Protein AF-A0AA36MIU1-F1 (afdb_monomer_lite)

Sequence (272 aa):
MDIGSGEGYPEASLSNFAPHPFEIDGVQCASMEGFLQSLKFKDPEMQRHVCTLVGKTAKFKGKRKKWWQTQTLYWQGVEYKRESEEYQALLDRAFEALSRNSGFARALLATGNATLTHSIGKRKKTETVLTISEFCSRLTAIQNRKKPLYNPRIGHFTLVKIPKTAEPIIGTFVEELTPEGADTRRSISCERYKTRSGVYYIELTETTAHRNTTAQGTQPEYGKPTYEWWQFRLDDVNMPSKADIIAMFTSLAPTLRALPITTTDTKPEKAT

InterPro domains:
  IPR012596 Bacteriophage T4, Y12G [PF08010] (8-143)
  IPR012816 NADAR [cd15457] (5-118)
  IPR037238 YbiA-like superfamily [G3DSA:1.10.357.40] (5-132)
  IPR037238 YbiA-like superfamily [SSF143990] (8-121)

pLDDT: mean 83.19, std 16.14, range [31.19, 98.69]

Structure (mmCIF, N/CA/C/O backbone):
data_AF-A0AA36MIU1-F1
#
_entry.id   AF-A0AA36MIU1-F1
#
loop_
_atom_site.group_PDB
_atom_site.id
_atom_site.type_symbol
_atom_site.label_atom_id
_atom_site.label_alt_id
_atom_site.label_comp_id
_atom_site.label_asym_id
_atom_site.label_entity_id
_atom_site.label_seq_id
_atom_site.pdbx_PDB_ins_code
_atom_site.Cartn_x
_atom_site.Cartn_y
_atom_site.Cartn_z
_atom_site.occupancy
_atom_site.B_iso_or_equiv
_atom_site.auth_seq_id
_atom_site.auth_comp_id
_atom_site.auth_asym_id
_atom_site.auth_atom_id
_atom_site.pdbx_PDB_model_num
ATOM 1 N N . MET A 1 1 ? 5.400 14.306 0.202 1.00 87.69 1 MET A N 1
ATOM 2 C CA . MET A 1 1 ? 4.174 14.341 -0.615 1.00 87.69 1 MET A CA 1
ATOM 3 C C . MET A 1 1 ? 3.002 14.258 0.335 1.00 87.69 1 MET A C 1
ATOM 5 O O . MET A 1 1 ? 2.903 13.269 1.056 1.00 87.69 1 MET A O 1
ATOM 9 N N . ASP A 1 2 ? 2.192 15.313 0.396 1.00 94.31 2 ASP A N 1
ATOM 10 C CA . ASP 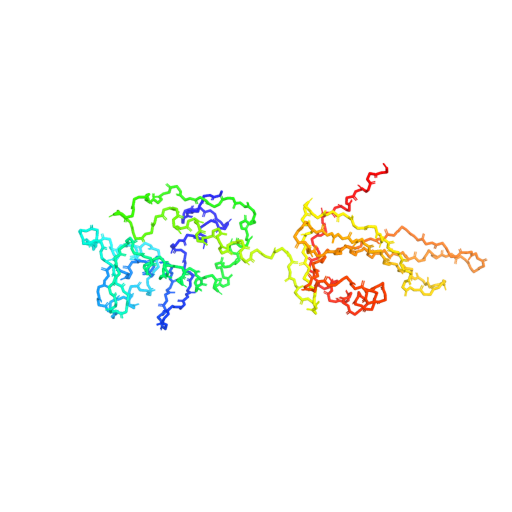A 1 2 ? 1.076 15.400 1.338 1.00 94.31 2 ASP A CA 1
ATOM 11 C C . ASP A 1 2 ? -0.208 14.874 0.701 1.00 94.31 2 ASP A C 1
ATOM 13 O O . ASP A 1 2 ? -0.650 15.367 -0.327 1.00 94.31 2 ASP A O 1
ATOM 17 N N . ILE A 1 3 ? -0.793 13.834 1.287 1.00 94.56 3 ILE A N 1
ATOM 18 C CA . ILE A 1 3 ? -1.966 13.165 0.729 1.00 94.56 3 ILE A CA 1
ATOM 19 C C . ILE A 1 3 ? -3.224 13.924 1.144 1.00 94.56 3 ILE A C 1
ATOM 21 O O . ILE A 1 3 ? -3.526 14.018 2.332 1.00 94.56 3 ILE A O 1
ATOM 25 N N . GLY A 1 4 ? -4.011 14.416 0.189 1.00 90.44 4 GLY A N 1
ATOM 26 C CA . GLY A 1 4 ? -5.222 15.185 0.478 1.00 90.44 4 GLY A CA 1
ATOM 27 C C . GLY A 1 4 ? -6.226 15.136 -0.666 1.00 90.44 4 GLY A C 1
ATOM 28 O O . GLY A 1 4 ? -5.855 15.123 -1.829 1.00 90.44 4 GLY A O 1
ATOM 29 N N . SER A 1 5 ? -7.526 15.123 -0.358 1.00 88.88 5 SER A N 1
ATOM 30 C CA . SER A 1 5 ? -8.581 15.032 -1.384 1.00 88.88 5 SER A CA 1
ATOM 31 C C . SER A 1 5 ? -8.727 16.286 -2.259 1.00 88.88 5 SER A C 1
ATOM 33 O O . SER A 1 5 ? -9.520 16.266 -3.191 1.00 88.88 5 SER A O 1
ATOM 35 N N . GLY A 1 6 ? -8.071 17.392 -1.895 1.00 87.38 6 GLY A N 1
ATOM 36 C CA . GLY A 1 6 ? -8.051 18.637 -2.671 1.00 87.38 6 GLY A CA 1
ATOM 37 C C . GLY A 1 6 ? -6.806 18.797 -3.544 1.00 87.38 6 GLY A C 1
ATOM 38 O O . GLY A 1 6 ? -6.693 19.806 -4.227 1.00 87.38 6 GLY A O 1
ATOM 39 N N . GLU A 1 7 ? -5.894 17.827 -3.503 1.00 89.19 7 GLU A N 1
ATOM 40 C CA . GLU A 1 7 ? -4.618 17.868 -4.214 1.00 89.19 7 GLU A CA 1
ATOM 41 C C . GLU A 1 7 ? -4.731 17.297 -5.640 1.00 89.19 7 GLU A C 1
ATOM 43 O O . GLU A 1 7 ? -5.783 16.809 -6.064 1.00 89.19 7 GLU A O 1
ATOM 48 N N . GLY A 1 8 ? -3.628 17.348 -6.390 1.00 89.75 8 GLY A N 1
ATOM 49 C CA . GLY A 1 8 ? -3.505 16.727 -7.708 1.00 89.75 8 GLY A CA 1
ATOM 50 C C . GLY A 1 8 ? -3.400 15.197 -7.671 1.00 89.75 8 GLY A C 1
ATOM 51 O O . GLY A 1 8 ? -3.514 14.547 -6.631 1.00 89.75 8 GLY A O 1
ATOM 52 N N . TYR A 1 9 ? -3.204 14.601 -8.848 1.00 88.62 9 TYR A N 1
ATOM 53 C CA . TYR A 1 9 ? -2.769 13.209 -8.948 1.00 88.62 9 TYR A CA 1
ATOM 54 C C . TYR A 1 9 ? -1.254 13.129 -8.679 1.00 88.62 9 TYR A C 1
ATOM 56 O O . TYR A 1 9 ? -0.523 13.914 -9.285 1.00 88.62 9 TYR A O 1
ATOM 64 N N . PRO A 1 10 ? -0.765 12.143 -7.897 1.00 91.62 10 PRO A N 1
ATOM 65 C CA . PRO A 1 10 ? -1.495 10.996 -7.335 1.00 91.62 10 PRO A CA 1
ATOM 66 C C . PRO A 1 10 ? -2.147 11.206 -5.954 1.00 91.62 10 PRO A C 1
ATOM 68 O O . PRO A 1 10 ? -2.887 10.327 -5.500 1.00 91.62 10 PRO A 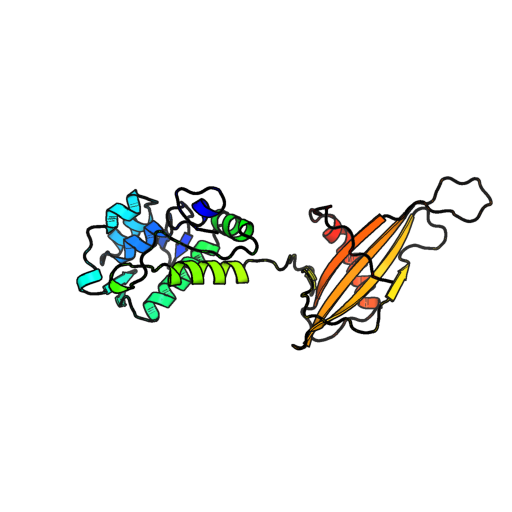O 1
ATOM 71 N N . GLU A 1 11 ? -1.912 12.332 -5.283 1.00 94.31 11 GLU A N 1
ATOM 72 C CA . GLU A 1 11 ? -2.268 12.595 -3.884 1.00 94.31 11 GLU A CA 1
ATOM 73 C C . GLU A 1 11 ? -3.766 12.449 -3.593 1.00 94.31 11 GLU A C 1
ATOM 75 O O . GLU A 1 11 ? -4.158 11.704 -2.689 1.00 94.31 11 GLU A O 1
ATOM 80 N N . ALA A 1 12 ? -4.628 13.095 -4.382 1.00 92.31 12 ALA A N 1
ATOM 81 C CA . ALA A 1 12 ? -6.076 13.004 -4.196 1.00 92.31 12 ALA A CA 1
ATOM 82 C C . ALA A 1 12 ? -6.617 11.591 -4.419 1.00 92.31 12 ALA A C 1
ATOM 84 O O . ALA A 1 12 ? -7.595 11.202 -3.779 1.00 92.31 12 ALA A O 1
ATOM 85 N N . SER A 1 13 ? -5.952 10.796 -5.260 1.00 92.81 13 SER A N 1
ATOM 86 C CA . SER A 1 13 ? -6.328 9.404 -5.511 1.00 92.81 13 SER A CA 1
ATOM 87 C C . SER A 1 13 ? -5.930 8.467 -4.363 1.00 92.81 13 SER A C 1
ATOM 89 O O . SER A 1 13 ? -6.513 7.397 -4.226 1.00 92.81 13 SER A O 1
ATOM 91 N N . LEU A 1 14 ? -4.988 8.866 -3.502 1.00 95.69 14 LEU A N 1
ATOM 92 C CA . LEU A 1 14 ? -4.607 8.120 -2.295 1.00 95.69 14 LEU A CA 1
ATOM 93 C C . LEU A 1 14 ? -5.380 8.539 -1.042 1.00 95.69 14 LEU A C 1
ATOM 95 O O . LEU A 1 14 ? -5.259 7.903 0.005 1.00 95.69 14 LEU A O 1
ATOM 99 N N . SER A 1 15 ? -6.184 9.598 -1.128 1.00 95.44 15 SER A N 1
ATOM 100 C CA . SER A 1 15 ? -7.078 9.996 -0.046 1.00 95.44 15 SER A CA 1
ATOM 101 C C . SER A 1 15 ? -8.102 8.899 0.258 1.00 95.44 15 SER A C 1
ATOM 103 O O . SER A 1 15 ? -8.665 8.298 -0.654 1.00 95.44 15 SER A O 1
ATOM 105 N N . ASN A 1 16 ? -8.473 8.729 1.533 1.00 96.50 16 ASN A N 1
ATOM 106 C CA . ASN A 1 16 ? -9.583 7.843 1.918 1.00 96.50 16 ASN A CA 1
ATOM 107 C C . ASN A 1 16 ? -10.914 8.212 1.232 1.00 96.50 16 ASN A C 1
ATOM 109 O O . ASN A 1 16 ? -11.826 7.388 1.149 1.00 96.50 16 ASN A O 1
ATOM 113 N N . PHE A 1 17 ? -11.038 9.452 0.746 1.00 95.94 17 PHE A N 1
ATOM 114 C CA . PHE A 1 17 ? -12.231 9.942 0.058 1.00 95.94 17 PHE A CA 1
ATOM 115 C C . PHE A 1 17 ? -12.334 9.466 -1.393 1.00 95.94 17 PHE A C 1
ATOM 117 O O . PHE A 1 17 ? -13.433 9.534 -1.945 1.00 95.94 17 PHE A O 1
ATOM 124 N N . ALA A 1 18 ? -11.232 9.018 -2.000 1.00 95.56 18 ALA A N 1
ATOM 125 C CA . ALA A 1 18 ? -11.213 8.571 -3.383 1.00 95.56 18 ALA A CA 1
ATOM 126 C C . ALA A 1 18 ? -12.108 7.327 -3.568 1.00 95.56 18 ALA A C 1
ATOM 128 O O . ALA A 1 18 ? -12.085 6.431 -2.717 1.00 95.56 18 ALA A O 1
ATOM 129 N N . PRO A 1 19 ? -12.898 7.249 -4.654 1.00 96.50 19 PRO A N 1
ATOM 130 C CA . PRO A 1 19 ? -13.837 6.156 -4.900 1.00 96.50 19 PRO A CA 1
ATOM 131 C C . PRO A 1 19 ? -13.115 4.920 -5.456 1.00 96.50 19 PRO A C 1
ATOM 133 O O . PRO A 1 19 ? -13.284 4.550 -6.615 1.00 96.50 19 PRO A O 1
ATOM 136 N N . HIS A 1 20 ? -12.270 4.304 -4.631 1.00 97.38 20 HIS A N 1
ATOM 137 C CA . HIS A 1 20 ? -11.601 3.043 -4.943 1.00 97.38 20 HIS A CA 1
ATOM 138 C C . HIS A 1 20 ? -12.364 1.889 -4.296 1.00 97.38 20 HIS A C 1
ATOM 140 O O . HIS A 1 20 ? -12.184 1.661 -3.096 1.00 97.38 20 HIS A O 1
ATOM 146 N N . PRO A 1 21 ? -13.214 1.169 -5.050 1.00 97.25 21 PRO A N 1
ATOM 147 C CA . PRO A 1 21 ? -13.970 0.065 -4.493 1.00 97.25 21 PRO A CA 1
ATOM 148 C C . PRO A 1 21 ? -13.063 -1.114 -4.130 1.00 97.25 21 PRO A C 1
ATOM 150 O O . PRO A 1 21 ? -12.095 -1.409 -4.840 1.00 97.25 21 PRO A O 1
ATOM 153 N N . PHE A 1 22 ? -13.391 -1.791 -3.035 1.00 98.25 22 PHE A N 1
ATOM 154 C CA . PHE A 1 22 ? -12.720 -3.000 -2.565 1.00 98.25 22 PHE A CA 1
ATOM 155 C C . PHE A 1 22 ? -13.668 -3.844 -1.711 1.00 98.25 22 PHE A C 1
ATOM 157 O O . PHE A 1 22 ? -14.675 -3.350 -1.208 1.00 98.25 22 PHE A O 1
ATOM 164 N N . GLU A 1 23 ? -13.315 -5.108 -1.509 1.00 98.38 23 GLU A N 1
ATOM 165 C CA . GLU A 1 23 ? -14.079 -6.038 -0.682 1.00 98.38 23 GLU A CA 1
ATOM 166 C C . GLU A 1 23 ? -13.266 -6.454 0.545 1.00 98.38 23 GLU A C 1
ATOM 168 O O . GLU A 1 23 ? -12.083 -6.783 0.433 1.00 98.38 23 GLU A O 1
ATOM 173 N N . ILE A 1 24 ? -13.900 -6.459 1.716 1.00 98.12 24 ILE A N 1
ATOM 174 C CA . ILE A 1 24 ? -13.331 -6.989 2.957 1.00 98.12 24 ILE A CA 1
ATOM 175 C C . ILE A 1 24 ? -14.393 -7.817 3.678 1.00 98.12 24 ILE A C 1
ATOM 177 O O . ILE A 1 24 ? -15.513 -7.354 3.878 1.00 98.12 24 ILE A O 1
ATOM 181 N N . ASP A 1 25 ? -14.034 -9.040 4.079 1.00 96.62 25 ASP A N 1
ATOM 182 C CA . ASP A 1 25 ? -14.922 -9.960 4.802 1.00 96.62 25 ASP A CA 1
ATOM 183 C C . ASP A 1 25 ? -16.274 -10.175 4.088 1.00 96.62 25 ASP A C 1
ATOM 185 O O . ASP A 1 25 ? -17.325 -10.211 4.725 1.00 96.62 25 ASP A O 1
ATOM 189 N N . GLY A 1 26 ? -16.266 -10.238 2.750 1.00 97.25 26 GLY A N 1
ATOM 190 C CA . GLY A 1 26 ? -17.475 -10.387 1.931 1.00 97.25 26 GLY A CA 1
ATOM 191 C C . GLY A 1 26 ? -18.333 -9.123 1.784 1.00 97.25 26 GLY A C 1
ATOM 192 O O . GLY A 1 26 ? -19.402 -9.179 1.179 1.00 97.25 26 GLY A O 1
ATOM 193 N N . VAL A 1 27 ? -17.908 -7.974 2.326 1.00 98.00 27 VAL A N 1
ATOM 194 C CA . VAL A 1 27 ? -18.633 -6.698 2.227 1.00 98.00 27 VAL A CA 1
ATOM 195 C C . VAL A 1 27 ? -17.959 -5.777 1.215 1.00 98.00 27 VAL A C 1
ATOM 197 O O . VAL A 1 27 ? -16.774 -5.461 1.328 1.00 98.00 27 VAL A O 1
ATOM 200 N N . GLN A 1 28 ? -18.749 -5.305 0.249 1.00 98.19 28 GLN A N 1
ATOM 201 C CA . GLN A 1 28 ? -18.319 -4.323 -0.744 1.00 98.19 28 GLN A CA 1
ATOM 202 C C . GLN A 1 28 ? -18.255 -2.921 -0.133 1.00 98.19 28 GLN A C 1
ATOM 204 O O . GLN A 1 28 ? -19.245 -2.411 0.395 1.00 98.19 28 GLN A O 1
ATOM 209 N N . CYS A 1 29 ? -17.101 -2.277 -0.262 1.00 98.50 29 CYS A N 1
ATOM 210 C CA . CYS A 1 29 ? -16.849 -0.904 0.152 1.00 98.50 29 CYS A CA 1
ATOM 211 C C . CYS A 1 29 ? -16.550 -0.052 -1.082 1.00 98.50 29 CYS A C 1
ATOM 213 O O . CYS A 1 29 ? -15.636 -0.364 -1.835 1.00 98.50 29 CYS A O 1
ATOM 215 N N . ALA A 1 30 ? -17.275 1.049 -1.278 1.00 98.12 30 ALA A N 1
ATOM 216 C CA . ALA A 1 30 ? -17.067 1.979 -2.388 1.00 98.12 30 ALA A CA 1
ATOM 217 C C . ALA A 1 30 ? -15.827 2.875 -2.194 1.00 98.12 30 ALA A C 1
ATOM 219 O O . ALA A 1 30 ? -15.255 3.368 -3.167 1.00 98.12 30 ALA A O 1
ATOM 220 N N . SER A 1 31 ? -15.412 3.098 -0.942 1.00 98.06 31 SER A N 1
ATOM 221 C CA . SER A 1 31 ? -14.143 3.742 -0.590 1.00 98.06 31 SER A CA 1
ATOM 222 C C . SER A 1 31 ? -13.692 3.396 0.831 1.00 98.06 31 SER A C 1
ATOM 224 O O . SER A 1 31 ? -14.466 2.890 1.650 1.00 98.06 31 SER A O 1
ATOM 226 N N . MET A 1 32 ? -12.438 3.730 1.156 1.00 98.44 32 MET A N 1
ATOM 227 C CA . MET A 1 32 ? -11.901 3.584 2.514 1.00 98.44 32 MET A CA 1
ATOM 228 C C . MET A 1 32 ? -12.636 4.476 3.523 1.00 98.44 32 MET A C 1
ATOM 230 O O . MET A 1 32 ? -12.873 4.063 4.652 1.00 98.44 32 MET A O 1
ATOM 234 N N . GLU A 1 33 ? -13.061 5.682 3.132 1.00 98.19 33 GLU A N 1
ATOM 235 C CA . GLU A 1 33 ? -13.896 6.529 3.993 1.00 98.19 33 GLU A CA 1
ATOM 236 C C . GLU A 1 33 ? -15.247 5.867 4.303 1.00 98.19 33 GLU A C 1
ATOM 238 O O . GLU A 1 33 ? -15.686 5.912 5.451 1.00 98.19 33 GLU A O 1
ATOM 243 N N . GLY A 1 34 ? -15.887 5.218 3.321 1.00 98.19 34 GLY A N 1
ATOM 244 C CA . GLY A 1 34 ? -17.111 4.437 3.538 1.00 98.19 34 GLY A CA 1
ATOM 245 C C . GLY A 1 34 ? -16.907 3.359 4.603 1.00 98.19 34 GLY A C 1
ATOM 246 O O . GLY A 1 34 ? -17.626 3.327 5.605 1.00 98.19 34 GLY A O 1
ATOM 247 N N . PHE A 1 35 ? -15.848 2.559 4.451 1.00 98.69 35 PHE A N 1
ATOM 248 C CA . PHE A 1 35 ? -15.450 1.559 5.442 1.00 98.69 35 PHE A CA 1
ATOM 249 C C . PHE A 1 35 ? -15.216 2.178 6.830 1.00 98.69 35 PHE A C 1
ATOM 251 O O . PHE A 1 35 ? -15.896 1.812 7.784 1.00 98.69 35 PHE A O 1
ATOM 258 N N . LEU A 1 36 ? -14.338 3.177 6.964 1.00 98.38 36 LEU A N 1
ATOM 259 C CA . LEU A 1 36 ? -13.992 3.785 8.259 1.00 98.38 36 LEU A CA 1
ATOM 260 C C . LEU A 1 36 ? -15.196 4.401 8.988 1.00 98.38 36 LEU A C 1
ATOM 262 O O . LEU A 1 36 ? -15.251 4.417 10.221 1.00 98.38 36 LEU A O 1
ATOM 266 N N . GLN A 1 37 ? -16.160 4.945 8.245 1.00 98.44 37 GLN A N 1
ATOM 267 C CA . GLN A 1 37 ? -17.367 5.531 8.828 1.00 98.44 37 GLN A CA 1
ATOM 268 C C . GLN A 1 37 ? -18.380 4.462 9.237 1.00 98.44 37 GLN A C 1
ATOM 270 O O . GLN A 1 37 ? -19.081 4.666 10.233 1.00 98.44 37 GLN A O 1
ATOM 275 N N . SER A 1 38 ? -18.423 3.327 8.533 1.00 98.31 38 SER A N 1
ATOM 276 C CA . SER A 1 38 ? -19.264 2.180 8.896 1.00 98.31 38 SER A CA 1
ATOM 277 C C . SER A 1 38 ? -18.907 1.633 10.285 1.00 98.31 38 SER A C 1
ATOM 279 O O . SER A 1 38 ? -19.806 1.328 11.065 1.00 98.31 38 SER A O 1
ATOM 281 N N . LEU A 1 39 ? -17.621 1.673 10.669 1.00 98.50 39 LEU A N 1
ATOM 282 C CA . LEU A 1 39 ? -17.117 1.153 11.950 1.00 98.50 39 LEU A CA 1
ATOM 283 C C . LEU A 1 39 ? -17.745 1.813 13.189 1.00 98.50 39 LEU A C 1
ATOM 285 O O . LEU A 1 39 ? -17.630 1.324 14.310 1.00 98.50 39 LEU A O 1
ATOM 289 N N . LYS A 1 40 ? -18.418 2.952 13.007 1.00 98.06 40 LYS A N 1
ATOM 290 C CA . LYS A 1 40 ? -19.100 3.702 14.070 1.00 98.06 40 LYS A CA 1
ATOM 291 C C . LYS A 1 40 ? -20.530 3.220 14.334 1.00 98.06 40 LYS A C 1
ATOM 293 O O . LYS A 1 40 ? -21.218 3.798 15.180 1.00 98.06 40 LYS A O 1
ATOM 298 N N . PHE A 1 41 ? -21.007 2.232 13.583 1.00 97.81 41 PHE A N 1
ATOM 299 C CA . PHE A 1 41 ? -22.362 1.696 13.655 1.00 97.81 41 PHE A CA 1
ATOM 300 C C . PHE A 1 41 ? -22.310 0.246 14.115 1.00 97.81 41 PHE A C 1
ATOM 302 O O . PHE A 1 41 ? -21.574 -0.539 13.540 1.00 97.81 41 PHE A O 1
ATOM 309 N N . LYS A 1 42 ? -23.098 -0.110 15.132 1.00 97.31 42 LYS A N 1
ATOM 310 C CA . LYS A 1 42 ? -23.160 -1.482 15.659 1.00 97.31 42 LYS A CA 1
ATOM 311 C C . LYS A 1 42 ? -23.906 -2.447 14.731 1.00 97.31 42 LYS A C 1
ATOM 313 O O . LYS A 1 42 ? -23.524 -3.603 14.634 1.00 97.31 42 LYS A O 1
ATOM 318 N N . ASP A 1 43 ? -24.952 -1.962 14.069 1.00 97.69 43 ASP A N 1
ATOM 319 C CA . ASP A 1 43 ? -25.791 -2.752 13.166 1.00 97.69 43 ASP A CA 1
ATOM 320 C C . ASP A 1 43 ? -25.065 -3.079 11.841 1.00 97.69 43 ASP A C 1
ATOM 322 O O . ASP A 1 43 ? -24.716 -2.140 11.114 1.00 97.69 43 ASP A O 1
ATOM 326 N N . PRO A 1 44 ? -24.850 -4.367 11.502 1.00 97.69 44 PRO A N 1
ATOM 327 C CA . PRO A 1 44 ? -24.179 -4.771 10.267 1.00 97.69 44 PRO A CA 1
ATOM 328 C C . PRO A 1 44 ? -24.890 -4.330 8.983 1.00 97.69 44 PRO A C 1
ATOM 330 O O . PRO A 1 44 ? -24.216 -3.983 8.014 1.00 97.69 44 PRO A O 1
ATOM 333 N N . GLU A 1 45 ? -26.225 -4.277 8.950 1.00 97.38 45 GLU A N 1
ATOM 334 C CA . GLU A 1 45 ? -26.944 -3.817 7.749 1.00 97.38 45 GLU A CA 1
ATOM 335 C C . GLU A 1 45 ? -26.665 -2.336 7.479 1.00 97.38 45 GLU A C 1
ATOM 337 O O . GLU A 1 45 ? -26.315 -1.934 6.363 1.00 97.38 45 GLU A O 1
ATOM 342 N N . MET A 1 46 ? -26.715 -1.513 8.531 1.00 97.44 46 MET A N 1
ATOM 343 C CA . MET A 1 46 ? -26.299 -0.119 8.445 1.00 97.44 46 MET A CA 1
ATOM 344 C C . MET A 1 46 ? -24.827 0.021 8.044 1.00 97.44 46 MET A C 1
ATOM 346 O O . MET A 1 46 ? -24.508 0.926 7.275 1.00 97.44 46 MET A O 1
ATOM 350 N N . GLN A 1 47 ? -23.930 -0.851 8.522 1.00 98.25 47 GLN A N 1
ATOM 351 C CA . GLN A 1 47 ? -22.529 -0.846 8.083 1.00 98.25 47 GLN A CA 1
ATOM 352 C C . GLN A 1 47 ? -22.428 -1.047 6.569 1.00 98.25 47 GLN A C 1
ATOM 354 O O . GLN A 1 47 ? -21.804 -0.219 5.906 1.00 98.25 47 GLN A O 1
ATOM 359 N N . ARG A 1 48 ? -23.105 -2.065 6.014 1.00 97.88 48 ARG A N 1
ATOM 360 C CA . ARG A 1 48 ? -23.119 -2.326 4.563 1.00 97.88 48 ARG A CA 1
ATOM 361 C C . ARG A 1 48 ? -23.638 -1.128 3.776 1.00 97.88 48 ARG A C 1
ATOM 363 O O . ARG A 1 48 ? -23.014 -0.735 2.796 1.00 97.88 48 ARG A O 1
ATOM 370 N N . HIS A 1 49 ? -24.712 -0.485 4.236 1.00 97.62 49 HIS A N 1
ATOM 371 C CA . HIS A 1 49 ? -25.211 0.742 3.610 1.00 97.62 49 HIS A CA 1
ATOM 372 C C . HIS A 1 49 ? -24.189 1.892 3.660 1.00 97.62 49 HIS A C 1
ATOM 374 O O . HIS A 1 49 ? -24.032 2.628 2.692 1.00 97.62 49 HIS A O 1
ATOM 380 N N . VAL A 1 50 ? -23.478 2.077 4.776 1.00 97.81 50 VAL A N 1
ATOM 381 C CA . VAL A 1 50 ? -22.448 3.128 4.880 1.00 97.81 50 VAL A CA 1
ATOM 382 C C . VAL A 1 50 ? -21.252 2.815 3.974 1.00 97.81 50 VAL A C 1
ATOM 384 O O . VAL A 1 50 ? -20.694 3.735 3.374 1.00 97.81 50 VAL A O 1
ATOM 387 N N . CYS A 1 51 ? -20.898 1.537 3.819 1.00 98.19 51 CYS A N 1
ATOM 388 C CA . CYS A 1 51 ? -19.842 1.075 2.923 1.00 98.19 51 CYS A CA 1
ATOM 389 C C . CYS A 1 51 ? -20.102 1.423 1.450 1.00 98.19 51 CYS A C 1
ATOM 391 O O . CYS A 1 51 ? -19.137 1.592 0.711 1.00 98.19 51 CYS A O 1
ATOM 393 N N . THR A 1 52 ? -21.353 1.625 1.015 1.00 97.62 52 THR A N 1
ATOM 394 C CA . THR A 1 52 ? -21.652 2.058 -0.365 1.00 97.62 52 THR A CA 1
ATOM 395 C C . THR A 1 52 ? -21.424 3.556 -0.609 1.00 97.62 52 THR A C 1
ATOM 397 O O . THR A 1 52 ? -21.582 4.026 -1.734 1.00 97.62 52 THR A O 1
ATOM 400 N N . LEU A 1 53 ? -21.104 4.339 0.426 1.00 97.25 53 LEU A N 1
ATOM 401 C CA . LEU A 1 53 ? -20.918 5.788 0.330 1.00 97.25 53 LEU A CA 1
ATOM 402 C C . LEU A 1 53 ? -19.447 6.152 0.096 1.00 97.25 53 LEU A C 1
ATOM 404 O O . LEU A 1 53 ? -18.539 5.453 0.535 1.00 97.25 53 LEU A O 1
ATOM 408 N N . VAL A 1 54 ? -19.213 7.315 -0.519 1.00 95.25 54 VAL A N 1
ATOM 409 C CA . VAL A 1 54 ? -17.868 7.849 -0.790 1.00 95.25 54 VAL A CA 1
ATOM 410 C C . VAL A 1 54 ? -17.711 9.292 -0.303 1.00 95.25 54 VAL A C 1
ATOM 412 O O . VAL A 1 54 ? -18.693 10.010 -0.078 1.00 95.25 54 VAL A O 1
ATOM 415 N N . GLY A 1 55 ? -16.460 9.724 -0.127 1.00 93.81 55 GLY A N 1
ATOM 416 C CA . GLY A 1 55 ? -16.083 11.108 0.166 1.00 93.81 55 GLY A CA 1
ATOM 417 C C . GLY A 1 55 ? -16.867 11.778 1.303 1.00 93.81 55 GLY A C 1
ATOM 418 O O . GLY A 1 55 ? -17.019 11.244 2.405 1.00 93.81 55 GLY A O 1
ATOM 419 N N . LYS A 1 56 ? -17.372 12.991 1.039 1.00 93.56 56 LYS A N 1
ATOM 420 C CA . LYS A 1 56 ? -18.098 13.796 2.038 1.00 93.56 56 LYS A CA 1
ATOM 421 C C . LYS A 1 56 ? -19.382 13.115 2.520 1.00 93.56 56 LYS A C 1
ATOM 423 O O . LYS A 1 56 ? -19.698 13.221 3.704 1.00 93.56 56 LYS A O 1
ATOM 428 N N . THR A 1 57 ? -20.092 12.402 1.646 1.00 94.00 57 THR A N 1
ATOM 429 C CA . THR A 1 57 ? -21.344 11.710 1.990 1.00 94.00 57 THR A CA 1
ATOM 430 C C . THR A 1 57 ? -21.101 10.639 3.051 1.00 94.00 57 THR A C 1
ATOM 432 O O . THR A 1 57 ? -21.783 10.628 4.079 1.00 94.00 57 THR A O 1
ATOM 435 N N . ALA A 1 58 ? -20.062 9.815 2.870 1.00 94.25 58 ALA A N 1
ATOM 436 C CA . ALA A 1 58 ? -19.626 8.843 3.874 1.00 94.25 58 ALA A CA 1
ATOM 437 C C . ALA A 1 58 ? -19.223 9.531 5.188 1.00 94.25 58 ALA A C 1
ATOM 439 O O . ALA A 1 58 ? -19.749 9.210 6.259 1.00 94.25 58 ALA A O 1
ATOM 440 N N . LYS A 1 59 ? -18.351 10.549 5.110 1.00 93.12 59 LYS A N 1
ATOM 441 C CA . LYS A 1 59 ? -17.872 11.295 6.285 1.00 93.12 59 LYS A CA 1
ATOM 442 C C . LYS A 1 59 ? -19.009 11.870 7.126 1.00 93.12 59 LYS A C 1
ATOM 444 O O . LYS A 1 59 ? -18.965 11.809 8.358 1.00 93.12 59 LYS A O 1
ATOM 449 N N . PHE A 1 60 ? -20.023 12.452 6.485 1.00 94.50 60 PHE A N 1
ATOM 450 C CA . PHE A 1 60 ? -21.150 13.054 7.193 1.00 94.50 60 PHE A CA 1
ATOM 451 C C . PHE A 1 60 ? -22.077 12.018 7.822 1.00 94.50 60 PHE A C 1
ATOM 453 O O . PHE A 1 60 ? -22.568 12.264 8.927 1.00 94.50 60 PHE A O 1
ATOM 460 N N . LYS A 1 61 ? -22.242 10.844 7.200 1.00 94.62 61 LYS A N 1
ATOM 461 C CA . LYS A 1 61 ? -23.061 9.753 7.743 1.00 94.62 61 LYS A CA 1
ATOM 462 C C . LYS A 1 61 ? -22.584 9.323 9.136 1.00 94.62 61 LYS A C 1
ATOM 464 O O . LYS A 1 61 ? -23.400 9.200 10.048 1.00 94.62 61 LYS A O 1
ATOM 469 N N . GLY A 1 62 ? -21.272 9.185 9.346 1.00 88.56 62 GLY A N 1
ATOM 470 C CA . GLY A 1 62 ? -20.697 8.810 10.646 1.00 88.56 62 GLY A CA 1
ATOM 471 C C . GLY A 1 62 ? -20.335 9.978 11.580 1.00 88.56 62 GLY A C 1
ATOM 472 O O . GLY A 1 62 ? -19.927 9.743 12.721 1.00 88.56 62 GLY A O 1
ATOM 473 N N . LYS A 1 63 ? -20.483 11.245 11.158 1.00 90.50 63 LYS A N 1
ATOM 474 C CA . LYS A 1 63 ? -20.020 12.432 11.915 1.00 90.50 63 LYS A CA 1
ATOM 475 C C . LYS A 1 63 ? -20.650 12.564 13.307 1.00 90.50 63 LYS A C 1
ATOM 477 O O . LYS A 1 63 ? -19.979 13.001 14.237 1.00 90.50 63 LYS A O 1
ATOM 482 N N . ARG A 1 64 ? -21.931 12.207 13.458 1.00 90.75 64 ARG A N 1
ATOM 483 C CA . ARG A 1 64 ? -22.692 12.392 14.714 1.00 90.75 64 ARG A CA 1
ATOM 484 C C . ARG A 1 64 ? -22.564 11.222 15.698 1.00 90.75 64 ARG A C 1
ATOM 486 O O . ARG A 1 64 ? -23.116 11.297 16.793 1.00 90.75 64 ARG A O 1
ATOM 493 N N . LYS A 1 65 ? -21.861 10.143 15.336 1.00 92.94 65 LYS A N 1
ATOM 494 C CA . LYS A 1 65 ? -21.695 8.965 16.198 1.00 92.94 65 LYS A CA 1
ATOM 495 C C . LYS A 1 65 ? -20.612 9.210 17.243 1.00 92.94 65 LYS A C 1
ATOM 497 O O . LYS A 1 65 ? -19.445 9.345 16.891 1.00 92.94 65 LYS A O 1
ATOM 502 N N . LYS A 1 66 ? -20.999 9.217 18.521 1.00 93.31 66 LYS A N 1
ATOM 503 C CA . LYS A 1 66 ? -20.129 9.510 19.673 1.00 93.31 66 LYS A CA 1
ATOM 504 C C . LYS A 1 66 ? -19.283 8.312 20.133 1.00 93.31 66 LYS A C 1
ATOM 506 O O . LYS A 1 66 ? -19.112 8.097 21.327 1.00 93.31 66 LYS A O 1
ATOM 511 N N . TRP A 1 67 ? -18.736 7.536 19.195 1.00 94.56 67 TRP A N 1
ATOM 512 C CA . TRP A 1 67 ? -17.916 6.350 19.495 1.00 94.56 67 TRP A CA 1
ATOM 513 C C . TRP A 1 67 ? -16.723 6.676 20.416 1.00 94.56 67 TRP A C 1
ATOM 515 O O . TRP A 1 67 ? -16.318 5.834 21.213 1.00 94.56 67 TRP A O 1
ATOM 525 N N . TRP A 1 68 ? -16.216 7.917 20.364 1.00 92.19 68 TRP A N 1
ATOM 526 C CA . TRP A 1 68 ? -15.114 8.418 21.192 1.00 92.19 68 TRP A CA 1
ATOM 527 C C . TRP A 1 68 ? -15.415 8.446 22.699 1.00 92.19 68 TRP A C 1
ATOM 529 O O . TRP A 1 68 ? -14.487 8.488 23.498 1.00 92.19 68 TRP A O 1
ATOM 539 N N . GLN A 1 69 ? -16.683 8.421 23.116 1.00 93.88 69 GLN A N 1
ATOM 540 C CA . GLN A 1 69 ? -17.022 8.324 24.542 1.00 93.88 69 GLN A CA 1
ATOM 541 C C . GLN A 1 69 ? -16.706 6.927 25.085 1.00 93.88 69 GLN A C 1
ATOM 543 O O . GLN A 1 69 ? -16.184 6.781 26.181 1.00 93.88 69 GLN A O 1
ATOM 548 N N . THR A 1 70 ? -16.989 5.904 24.282 1.00 95.56 70 THR A N 1
ATOM 549 C CA . THR A 1 70 ? -16.820 4.489 24.642 1.00 95.56 70 THR A CA 1
ATOM 550 C C . THR A 1 70 ? -15.528 3.871 24.107 1.00 95.56 70 THR A C 1
ATOM 552 O O . THR A 1 70 ? -15.233 2.717 24.414 1.00 95.56 70 THR A O 1
ATOM 555 N N . GLN A 1 71 ? -14.813 4.585 23.227 1.00 97.56 71 GLN A N 1
ATOM 556 C CA . GLN A 1 71 ? -13.662 4.092 22.455 1.00 97.56 71 GLN A CA 1
ATOM 557 C C . GLN A 1 71 ? -13.916 2.715 21.811 1.00 97.56 71 GLN A C 1
ATOM 559 O O . GLN A 1 71 ? -13.023 1.874 21.731 1.00 97.56 71 GLN A O 1
ATOM 564 N N . THR A 1 72 ? -15.158 2.477 21.380 1.00 97.75 72 THR A N 1
ATOM 565 C CA . THR A 1 72 ? -15.631 1.187 20.862 1.00 97.75 72 THR A CA 1
ATOM 566 C C . THR A 1 72 ? -16.147 1.379 19.441 1.00 97.75 72 THR A C 1
ATOM 568 O O . THR A 1 72 ? -16.924 2.299 19.169 1.00 97.75 72 THR A O 1
ATOM 571 N N . LEU A 1 73 ? -15.665 0.529 18.544 1.00 98.38 73 LEU A N 1
ATOM 572 C CA . LEU A 1 73 ? -16.007 0.455 17.130 1.00 98.38 73 LEU A CA 1
ATOM 573 C C . LEU A 1 73 ? -16.520 -0.951 16.822 1.00 98.38 73 LEU A C 1
ATOM 575 O O . LEU A 1 73 ? -16.421 -1.846 17.657 1.00 98.38 73 LEU A O 1
ATOM 579 N N . TYR A 1 74 ? -17.097 -1.137 15.643 1.00 98.50 74 TYR A N 1
ATOM 580 C CA . TYR A 1 74 ? -17.820 -2.354 15.302 1.00 98.50 74 TYR A CA 1
ATOM 581 C C . TYR A 1 74 ? -17.512 -2.784 13.880 1.00 98.50 74 TYR A C 1
ATOM 583 O O . TYR A 1 74 ? -17.380 -1.940 12.998 1.00 98.50 74 TYR A O 1
ATOM 591 N N . TRP A 1 75 ? -17.480 -4.087 13.636 1.00 98.62 75 TRP A N 1
ATOM 592 C CA . TRP A 1 75 ? -17.428 -4.631 12.285 1.00 98.62 75 TRP A CA 1
ATOM 593 C C . TRP A 1 75 ? -18.103 -5.998 12.254 1.00 98.62 75 TRP A C 1
ATOM 595 O O . TRP A 1 75 ? -17.731 -6.882 13.017 1.00 98.62 75 TRP A O 1
ATOM 605 N N . GLN A 1 76 ? -19.141 -6.139 11.428 1.00 96.69 76 GLN A N 1
ATOM 606 C CA . GLN A 1 76 ? -19.915 -7.374 11.244 1.00 96.69 76 GLN A CA 1
ATOM 607 C C . GLN A 1 76 ? -20.336 -8.068 12.553 1.00 96.69 76 GLN A C 1
ATOM 609 O O . GLN A 1 76 ? -20.200 -9.274 12.717 1.00 96.69 76 GLN A O 1
ATOM 614 N N . GLY A 1 77 ? -20.846 -7.287 13.509 1.00 96.31 77 GLY A N 1
ATOM 615 C CA . GLY A 1 77 ? -21.314 -7.796 14.803 1.00 96.31 77 GLY A CA 1
ATOM 616 C C . GLY A 1 77 ? -20.223 -7.974 15.864 1.00 96.31 77 GLY A C 1
ATOM 617 O O . GLY A 1 77 ? -20.555 -8.219 17.021 1.00 96.31 77 GLY A O 1
ATOM 618 N N . VAL A 1 78 ? -18.948 -7.783 15.516 1.00 97.94 78 VAL A N 1
ATOM 619 C CA . VAL A 1 78 ? -17.821 -7.830 16.456 1.00 97.94 78 VAL A CA 1
ATOM 620 C C . VAL A 1 78 ? -17.514 -6.430 16.983 1.00 97.94 78 VAL A C 1
ATOM 622 O O . VAL A 1 78 ? -17.503 -5.458 16.224 1.00 97.94 78 VAL A O 1
ATOM 625 N N . GLU A 1 79 ? -17.260 -6.322 18.288 1.00 98.19 79 GLU A N 1
ATOM 626 C CA . GLU A 1 79 ? -16.839 -5.081 18.942 1.00 98.19 79 GLU A CA 1
ATOM 627 C C . GLU A 1 79 ? -15.309 -4.996 19.011 1.00 98.19 79 GLU A C 1
ATOM 629 O O . GLU A 1 79 ? -14.632 -5.949 19.386 1.00 98.19 79 GLU A O 1
ATOM 634 N N . TYR A 1 80 ? -14.765 -3.823 18.700 1.00 98.50 80 TYR A N 1
ATOM 635 C CA . TYR A 1 80 ? -13.336 -3.535 18.717 1.00 98.50 80 TYR A CA 1
ATOM 636 C C . TYR A 1 80 ? -13.061 -2.336 19.615 1.00 98.50 80 TYR A C 1
ATOM 638 O O . TYR A 1 80 ? -13.643 -1.259 19.438 1.00 98.50 80 TYR A O 1
ATOM 646 N N . LYS A 1 81 ? -12.118 -2.470 20.550 1.00 98.38 81 LYS A N 1
ATOM 647 C CA . LYS A 1 81 ? -11.584 -1.299 21.254 1.00 98.38 81 LYS A CA 1
ATOM 648 C C . LYS A 1 81 ? -10.667 -0.528 20.312 1.00 98.38 81 LYS A C 1
ATOM 650 O O . LYS A 1 81 ? -9.815 -1.115 19.653 1.00 98.38 81 LYS A O 1
ATOM 655 N N . ARG A 1 82 ? -10.800 0.798 20.261 1.00 97.75 82 ARG A N 1
ATOM 656 C CA . ARG A 1 82 ? -10.041 1.657 19.335 1.00 97.75 82 ARG A CA 1
ATOM 657 C C . ARG A 1 82 ? -8.519 1.476 19.436 1.00 97.75 82 ARG A C 1
ATOM 659 O O . ARG A 1 82 ? -7.813 1.640 18.439 1.00 97.75 82 ARG A O 1
ATOM 666 N N . GLU A 1 83 ? -8.016 1.192 20.633 1.00 96.50 83 GLU A N 1
ATOM 667 C CA . GLU A 1 83 ? -6.582 1.024 20.898 1.00 96.50 83 GLU A CA 1
ATOM 668 C C . GLU A 1 83 ? -6.091 -0.420 20.781 1.00 96.50 83 GLU A C 1
ATOM 670 O O . GLU A 1 83 ? -4.885 -0.634 20.842 1.00 96.50 83 GLU A O 1
ATOM 675 N N . SER A 1 84 ? -7.001 -1.374 20.576 1.00 97.44 84 SER A N 1
ATOM 676 C CA . SER A 1 84 ? -6.680 -2.799 20.501 1.00 97.44 84 SER A CA 1
ATOM 677 C C . SER A 1 84 ? -5.855 -3.165 19.268 1.00 97.44 84 SER A C 1
ATOM 679 O O . SER A 1 84 ? -5.928 -2.498 18.227 1.00 97.44 84 SER A O 1
ATOM 681 N N . GLU A 1 85 ? -5.086 -4.244 19.383 1.00 97.69 85 GLU A N 1
ATOM 682 C CA . GLU A 1 85 ? -4.311 -4.808 18.276 1.00 97.69 85 GLU A CA 1
ATOM 683 C C . GLU A 1 85 ? -5.234 -5.399 17.208 1.00 97.69 85 GLU A C 1
ATOM 685 O O . GLU A 1 85 ? -4.994 -5.232 16.014 1.00 97.69 85 GLU A O 1
ATOM 690 N N . GLU A 1 86 ? -6.359 -5.981 17.618 1.00 97.88 86 GLU A N 1
ATOM 691 C CA . GLU A 1 86 ? -7.386 -6.532 16.739 1.00 97.88 86 GLU A CA 1
ATOM 692 C C . GLU A 1 86 ? -7.979 -5.450 15.829 1.00 97.88 86 GLU A C 1
ATOM 694 O O . GLU A 1 86 ? -8.229 -5.688 14.645 1.00 97.88 86 GLU A O 1
ATOM 699 N N . TYR A 1 87 ? -8.152 -4.227 16.348 1.00 98.44 87 TYR A N 1
ATOM 700 C CA . TYR A 1 87 ? -8.572 -3.088 15.533 1.00 98.44 87 TYR A CA 1
ATOM 701 C C . TYR A 1 87 ? -7.489 -2.665 14.531 1.00 98.44 87 TYR A C 1
ATOM 703 O O . TYR A 1 87 ? -7.802 -2.319 13.391 1.00 98.44 87 TYR A O 1
ATOM 711 N N . GLN A 1 88 ? -6.208 -2.713 14.915 1.00 98.12 88 GLN A N 1
ATOM 712 C CA . GLN A 1 88 ? -5.111 -2.441 13.979 1.00 98.12 88 GLN A CA 1
ATOM 713 C C . GLN A 1 88 ? -5.044 -3.492 12.871 1.00 98.12 88 GLN A C 1
ATOM 715 O O . GLN A 1 88 ? -4.926 -3.123 11.702 1.00 98.12 88 GLN A O 1
ATOM 720 N N . ALA A 1 89 ? -5.207 -4.769 13.218 1.00 97.62 89 ALA A N 1
ATOM 721 C CA . ALA A 1 89 ? -5.268 -5.862 12.259 1.00 97.62 89 ALA A CA 1
ATOM 722 C C . ALA A 1 89 ? -6.462 -5.706 11.303 1.00 97.62 89 ALA A C 1
ATOM 724 O O . ALA A 1 89 ? -6.327 -5.925 10.099 1.00 97.62 89 ALA A O 1
ATOM 725 N N . LEU A 1 90 ? -7.625 -5.261 11.796 1.00 98.50 90 LEU A N 1
ATOM 726 C CA . LEU A 1 90 ? -8.775 -4.933 10.946 1.00 98.50 90 LEU A CA 1
ATOM 727 C C . LEU A 1 90 ? -8.435 -3.835 9.925 1.00 98.50 90 LEU A C 1
ATOM 729 O O . LEU A 1 90 ? -8.735 -3.989 8.739 1.00 98.50 90 LEU A O 1
ATOM 733 N N . LEU A 1 91 ? -7.777 -2.756 10.360 1.00 98.56 91 LEU A N 1
ATOM 734 C CA . LEU A 1 91 ? -7.322 -1.698 9.456 1.00 98.56 91 LEU A CA 1
ATOM 735 C C . LEU A 1 91 ? -6.293 -2.214 8.440 1.00 98.56 91 LEU A C 1
ATOM 737 O O . LEU A 1 91 ? -6.388 -1.871 7.264 1.00 98.56 91 LEU A O 1
ATOM 741 N N . ASP A 1 92 ? -5.340 -3.052 8.855 1.00 97.38 92 ASP A N 1
ATOM 742 C CA . ASP A 1 92 ? -4.337 -3.634 7.951 1.00 97.38 92 ASP A CA 1
ATOM 743 C C . ASP A 1 92 ? -4.984 -4.473 6.851 1.00 97.38 92 ASP A C 1
ATOM 745 O O . ASP A 1 92 ? -4.662 -4.295 5.676 1.00 97.38 92 ASP A O 1
ATOM 749 N N . ARG A 1 93 ? -5.955 -5.322 7.207 1.00 97.75 93 ARG A N 1
ATOM 750 C CA . ARG A 1 93 ? -6.719 -6.115 6.233 1.00 97.75 93 ARG A CA 1
ATOM 751 C C . ARG A 1 93 ? -7.501 -5.226 5.266 1.00 97.75 93 ARG A C 1
ATOM 753 O O . ARG A 1 93 ? -7.500 -5.498 4.068 1.00 97.75 93 ARG A O 1
ATOM 760 N N . ALA A 1 94 ? -8.115 -4.147 5.754 1.00 98.44 94 ALA A N 1
ATOM 761 C CA . ALA A 1 94 ? -8.858 -3.211 4.909 1.00 98.44 94 ALA A CA 1
ATOM 762 C C . ALA A 1 94 ? -7.949 -2.478 3.917 1.00 98.44 94 ALA A C 1
ATOM 764 O O . ALA A 1 94 ? -8.272 -2.380 2.735 1.00 98.44 94 ALA A O 1
ATOM 765 N N . PHE A 1 95 ? -6.793 -1.991 4.372 1.00 98.06 95 PHE A N 1
ATOM 766 C CA . PHE A 1 95 ? -5.820 -1.337 3.499 1.00 98.06 95 PHE A CA 1
ATOM 767 C C . PHE A 1 95 ? -5.180 -2.319 2.512 1.00 98.06 95 PHE A C 1
ATOM 769 O O . PHE A 1 95 ? -4.959 -1.955 1.358 1.00 98.06 95 PHE A O 1
ATOM 776 N N . GLU A 1 96 ? -4.932 -3.566 2.915 1.00 92.81 96 GLU A N 1
ATOM 777 C CA . GLU A 1 96 ? -4.446 -4.613 2.012 1.00 92.81 96 GLU A CA 1
ATOM 778 C C . GLU A 1 96 ? -5.476 -4.937 0.922 1.00 92.81 96 GLU A C 1
ATOM 780 O O . GLU A 1 96 ? -5.118 -5.005 -0.256 1.00 92.81 96 GLU A O 1
ATOM 785 N N . ALA A 1 97 ? -6.755 -5.055 1.285 1.00 95.25 97 ALA A N 1
ATOM 786 C CA . ALA A 1 97 ? -7.845 -5.240 0.333 1.00 95.25 97 ALA A CA 1
ATOM 787 C C . ALA A 1 97 ? -7.976 -4.050 -0.633 1.00 95.25 97 ALA A C 1
ATOM 789 O O . ALA A 1 97 ? -7.984 -4.249 -1.849 1.00 95.25 97 ALA A O 1
ATOM 790 N N . LEU A 1 98 ? -7.973 -2.816 -0.114 1.00 97.06 98 LEU A N 1
ATOM 791 C CA . LEU A 1 98 ? -7.954 -1.588 -0.918 1.00 97.06 98 LEU A CA 1
ATOM 792 C C . LEU A 1 98 ? -6.784 -1.575 -1.905 1.00 97.06 98 LEU A C 1
ATOM 794 O O . LEU A 1 98 ? -6.932 -1.170 -3.056 1.00 97.06 98 LEU A O 1
ATOM 798 N N . SER A 1 99 ? -5.621 -2.063 -1.475 1.00 90.81 99 SER A N 1
ATOM 799 C CA . SER A 1 99 ? -4.411 -2.092 -2.291 1.00 90.81 99 SER A CA 1
ATOM 800 C C . SER A 1 99 ? -4.550 -2.926 -3.573 1.00 90.81 99 SER A C 1
ATOM 802 O O . SER A 1 99 ? -3.791 -2.732 -4.525 1.00 90.81 99 SER A O 1
ATOM 804 N N . ARG A 1 100 ? -5.499 -3.868 -3.616 1.00 86.50 100 ARG A N 1
ATOM 805 C CA . ARG A 1 100 ? -5.771 -4.705 -4.794 1.00 86.50 100 ARG A CA 1
ATOM 806 C C . ARG A 1 100 ? -6.538 -3.946 -5.877 1.00 86.50 100 ARG A C 1
ATOM 808 O O . ARG A 1 100 ? -6.535 -4.379 -7.025 1.00 86.50 100 ARG A O 1
ATOM 815 N N . ASN A 1 101 ? -7.143 -2.803 -5.547 1.00 91.31 101 ASN A N 1
ATOM 816 C CA . ASN A 1 101 ? -7.765 -1.930 -6.531 1.00 91.31 101 ASN A CA 1
ATOM 817 C C . ASN A 1 101 ? -6.702 -1.341 -7.477 1.00 91.31 101 ASN A C 1
ATOM 819 O O . ASN A 1 101 ? -5.721 -0.738 -7.039 1.00 91.31 101 ASN A O 1
ATOM 823 N N . SER A 1 102 ? -6.903 -1.488 -8.788 1.00 81.25 102 SER A N 1
ATOM 824 C CA . SER A 1 102 ? -5.932 -1.070 -9.808 1.00 81.25 102 SER A CA 1
ATOM 825 C C . SER A 1 102 ? -5.751 0.450 -9.898 1.00 81.25 102 SER A C 1
ATOM 827 O O . SER A 1 102 ? -4.656 0.922 -10.205 1.00 81.25 102 SER A O 1
ATOM 829 N N . GLY A 1 103 ? -6.790 1.242 -9.619 1.00 79.19 103 GLY A N 1
ATOM 830 C CA . GLY A 1 103 ? -6.709 2.702 -9.556 1.00 79.19 103 GLY A CA 1
ATOM 831 C C . GLY A 1 103 ? -5.845 3.159 -8.387 1.00 79.19 103 GLY A C 1
ATOM 832 O O . GLY A 1 103 ? -4.884 3.906 -8.582 1.00 79.19 103 GLY A O 1
ATOM 833 N N . PHE A 1 104 ? -6.140 2.641 -7.195 1.00 91.38 104 PHE A N 1
ATOM 834 C CA . PHE A 1 104 ? -5.372 2.926 -5.987 1.00 91.38 104 PHE A CA 1
ATOM 835 C C . PHE A 1 104 ? -3.916 2.462 -6.114 1.00 91.38 104 PHE A C 1
ATOM 837 O O . PHE A 1 104 ? -2.995 3.216 -5.808 1.00 91.38 104 PHE A O 1
ATOM 844 N N . ALA A 1 105 ? -3.691 1.247 -6.625 1.00 84.62 105 ALA A N 1
ATOM 845 C CA . ALA A 1 105 ? -2.351 0.709 -6.837 1.00 84.62 105 ALA A CA 1
ATOM 846 C C . ALA A 1 105 ? -1.526 1.581 -7.795 1.00 84.62 105 ALA A C 1
ATOM 848 O O . ALA A 1 105 ? -0.378 1.893 -7.487 1.00 84.62 105 ALA A O 1
ATOM 849 N N . ARG A 1 106 ? -2.109 2.032 -8.917 1.00 79.06 106 ARG A N 1
ATOM 850 C CA . ARG A 1 106 ? -1.434 2.952 -9.849 1.00 79.06 106 ARG A CA 1
ATOM 851 C C . ARG A 1 106 ? -1.082 4.280 -9.190 1.00 79.06 106 ARG A C 1
ATOM 853 O O . ARG A 1 106 ? 0.043 4.740 -9.347 1.00 79.06 106 ARG A O 1
ATOM 860 N N . ALA A 1 107 ? -2.012 4.878 -8.443 1.00 85.69 107 ALA A N 1
ATOM 861 C CA . ALA A 1 107 ? -1.742 6.109 -7.704 1.00 85.69 107 ALA A CA 1
ATOM 862 C C . ALA A 1 107 ? -0.595 5.921 -6.703 1.00 85.69 107 ALA A C 1
ATOM 864 O O . ALA A 1 107 ? 0.305 6.752 -6.628 1.00 85.69 107 ALA A O 1
ATOM 865 N N . LEU A 1 108 ? -0.576 4.792 -5.990 1.00 87.62 108 LEU A N 1
ATOM 866 C CA . LEU A 1 108 ? 0.476 4.495 -5.025 1.00 87.62 108 LEU A CA 1
ATOM 867 C C . LEU A 1 108 ? 1.839 4.310 -5.700 1.00 87.62 108 LEU A C 1
ATOM 869 O O . LEU A 1 108 ? 2.835 4.811 -5.190 1.00 87.62 108 LEU A O 1
ATOM 873 N N . LEU A 1 109 ? 1.892 3.657 -6.862 1.00 79.81 109 LEU A N 1
ATOM 874 C CA . LEU A 1 109 ? 3.122 3.525 -7.649 1.00 79.81 109 LEU A CA 1
ATOM 875 C C . LEU A 1 109 ? 3.623 4.873 -8.183 1.00 79.81 109 LEU A C 1
ATOM 877 O O . LEU A 1 109 ? 4.824 5.133 -8.139 1.00 79.81 109 LEU A O 1
ATOM 881 N N . ALA A 1 110 ? 2.717 5.751 -8.618 1.00 79.19 110 ALA A N 1
ATOM 882 C CA . ALA A 1 110 ? 3.056 7.078 -9.131 1.00 79.19 110 ALA A CA 1
ATOM 883 C C . ALA A 1 110 ? 3.706 7.996 -8.080 1.00 79.19 110 ALA A C 1
ATOM 885 O O . ALA A 1 110 ? 4.405 8.939 -8.437 1.00 79.19 110 ALA A O 1
ATOM 886 N N . THR A 1 111 ? 3.544 7.705 -6.784 1.00 82.06 111 THR A N 1
ATOM 887 C CA . THR A 1 111 ? 4.262 8.434 -5.722 1.00 82.06 111 THR A CA 1
ATOM 888 C C . THR A 1 111 ? 5.773 8.164 -5.701 1.00 82.06 111 THR A C 1
ATOM 890 O O . THR A 1 111 ? 6.521 8.901 -5.054 1.00 82.06 111 THR A O 1
ATOM 893 N N . GLY A 1 112 ? 6.246 7.112 -6.382 1.00 75.00 112 GLY A N 1
ATOM 894 C CA . GLY A 1 112 ? 7.663 6.760 -6.453 1.00 75.00 112 GLY A CA 1
ATOM 895 C C . GLY A 1 112 ? 8.294 6.587 -5.067 1.00 75.00 112 GLY A C 1
ATOM 896 O O . GLY A 1 112 ? 7.839 5.786 -4.255 1.00 75.00 112 GLY A O 1
ATOM 897 N N . ASN A 1 113 ? 9.360 7.342 -4.784 1.00 77.69 113 ASN A N 1
ATOM 898 C CA . ASN A 1 113 ? 10.070 7.318 -3.497 1.00 77.69 113 ASN A CA 1
ATOM 899 C C . ASN A 1 113 ? 9.674 8.448 -2.542 1.00 77.69 113 ASN A C 1
ATOM 901 O O . ASN A 1 113 ? 10.372 8.686 -1.557 1.00 77.69 113 ASN A O 1
ATOM 905 N N . ALA A 1 114 ? 8.575 9.150 -2.815 1.00 81.81 114 ALA A N 1
ATOM 906 C CA . ALA A 1 114 ? 8.146 10.239 -1.959 1.00 81.81 114 ALA A CA 1
ATOM 907 C C . ALA A 1 114 ? 7.761 9.737 -0.558 1.00 81.81 114 ALA A C 1
ATOM 909 O O . ALA A 1 114 ? 7.015 8.766 -0.409 1.00 81.81 114 ALA A O 1
ATOM 910 N N . THR A 1 115 ? 8.217 10.457 0.468 1.00 89.81 115 THR A N 1
ATOM 911 C CA . THR A 1 115 ? 7.711 10.309 1.836 1.00 89.81 115 THR A CA 1
ATOM 912 C C . THR A 1 115 ? 6.258 10.772 1.881 1.00 89.81 115 THR A C 1
ATOM 914 O O . THR A 1 115 ? 5.966 11.928 1.554 1.00 89.81 115 THR A O 1
ATOM 917 N N . LEU A 1 116 ? 5.354 9.875 2.276 1.00 92.69 116 LEU A N 1
ATOM 918 C CA . LEU A 1 116 ? 3.915 10.130 2.320 1.00 92.69 116 LEU A CA 1
ATOM 919 C C . LEU A 1 116 ? 3.530 10.770 3.658 1.00 92.69 116 LEU A C 1
ATOM 921 O O . LEU A 1 116 ? 3.714 10.172 4.719 1.00 92.69 116 LEU A O 1
ATOM 925 N N . THR A 1 117 ? 2.976 11.979 3.613 1.00 93.81 117 THR A N 1
ATOM 926 C CA . THR A 1 117 ? 2.505 12.733 4.784 1.00 93.81 117 THR A CA 1
ATOM 927 C C . THR A 1 117 ? 1.001 12.986 4.700 1.00 93.81 117 THR A C 1
ATOM 929 O O . THR A 1 117 ? 0.388 12.778 3.655 1.00 93.81 117 THR A O 1
ATOM 932 N N . HIS A 1 118 ? 0.390 13.392 5.815 1.00 93.44 118 HIS A N 1
ATOM 933 C CA . HIS A 1 118 ? -1.009 13.816 5.841 1.00 93.44 118 HIS A CA 1
ATOM 934 C C . HIS A 1 118 ? -1.216 14.922 6.885 1.00 93.44 118 HIS A C 1
ATOM 936 O O . HIS A 1 118 ? -1.318 14.646 8.082 1.00 93.44 118 HIS A O 1
ATOM 942 N N . SER A 1 119 ? -1.260 16.179 6.444 1.00 90.12 119 SER A N 1
ATOM 943 C CA . SER A 1 119 ? -1.298 17.357 7.328 1.00 90.12 119 SER A CA 1
ATOM 944 C C . SER A 1 119 ? -2.655 17.605 8.011 1.00 90.12 119 SER A C 1
ATOM 946 O O . SER A 1 119 ? -2.698 18.116 9.129 1.00 90.12 119 SER A O 1
ATOM 948 N N . ILE A 1 120 ? -3.763 17.207 7.375 1.00 88.00 120 ILE A N 1
ATOM 949 C CA . ILE A 1 120 ? -5.141 17.555 7.788 1.00 88.00 120 ILE A CA 1
ATOM 950 C C . ILE A 1 120 ? -5.698 16.607 8.872 1.00 88.00 120 ILE A C 1
ATOM 952 O O . ILE A 1 120 ? -6.683 16.913 9.550 1.00 88.00 120 ILE A O 1
ATOM 956 N N . GLY A 1 121 ? -5.104 15.423 9.027 1.00 88.44 121 GLY A N 1
ATOM 957 C CA . GLY A 1 121 ? -5.613 14.385 9.920 1.00 88.44 121 GLY A CA 1
ATOM 958 C C . GLY A 1 121 ? -5.465 14.703 11.414 1.00 88.44 121 GLY A C 1
ATOM 959 O O . GLY A 1 121 ? -4.835 15.669 11.836 1.00 88.44 121 GLY A O 1
ATOM 960 N N . LYS A 1 122 ? -6.028 13.833 12.259 1.00 93.44 122 LYS A N 1
ATOM 961 C CA . LYS A 1 122 ? -5.854 13.914 13.718 1.00 93.44 122 LYS A CA 1
ATOM 962 C C . LYS A 1 122 ? -4.734 12.993 14.201 1.00 93.44 122 LYS A C 1
ATOM 964 O O . LYS A 1 122 ? -4.491 11.932 13.623 1.00 93.44 122 LYS A O 1
ATOM 969 N N . ARG A 1 123 ? -4.080 13.381 15.300 1.00 94.75 123 ARG A N 1
ATOM 970 C CA . ARG A 1 123 ? -2.951 12.639 15.896 1.00 94.75 123 ARG A CA 1
ATOM 971 C C . ARG A 1 123 ? -3.366 11.685 17.016 1.00 94.75 123 ARG A C 1
ATOM 973 O O . ARG A 1 123 ? -2.758 10.635 17.170 1.00 94.75 123 ARG A O 1
ATOM 980 N N . LYS A 1 124 ? -4.394 12.035 17.792 1.00 94.94 124 LYS A N 1
ATOM 981 C CA . LYS A 1 124 ? -4.818 11.269 18.973 1.00 94.94 124 LYS A CA 1
ATOM 982 C C . LYS A 1 124 ? -5.850 10.206 18.601 1.00 94.94 124 LYS A C 1
ATOM 984 O O . LYS A 1 124 ? -6.893 10.545 18.041 1.00 94.94 124 LYS A O 1
ATOM 989 N N . LYS A 1 125 ? -5.595 8.941 18.963 1.00 95.06 125 LYS A N 1
ATOM 990 C CA . LYS A 1 125 ? -6.515 7.809 18.726 1.00 95.06 125 LYS A CA 1
ATOM 991 C C . LYS A 1 125 ? -7.906 8.054 19.316 1.00 95.06 125 LYS A C 1
ATOM 993 O O . LYS A 1 125 ? -8.899 7.718 18.683 1.00 95.06 125 LYS A O 1
ATOM 998 N N . THR A 1 126 ? -7.980 8.732 20.460 1.00 94.31 126 THR A N 1
ATOM 999 C CA . THR A 1 126 ? -9.240 9.051 21.143 1.00 94.31 126 THR A CA 1
ATOM 1000 C C . THR A 1 126 ? -10.175 9.964 20.346 1.00 94.31 126 THR A C 1
ATOM 1002 O O . THR A 1 126 ? -11.374 9.995 20.615 1.00 94.31 126 THR A O 1
ATOM 1005 N N . GLU A 1 127 ? -9.661 10.680 19.342 1.00 92.75 127 GLU A N 1
ATOM 1006 C CA . GLU A 1 127 ? -10.405 11.687 18.582 1.00 92.75 127 GLU A CA 1
ATOM 1007 C C . GLU A 1 127 ? -10.688 11.286 17.123 1.00 92.75 127 GLU A C 1
ATOM 1009 O O . GLU A 1 127 ? -11.399 12.016 16.414 1.00 92.75 127 GLU A O 1
ATOM 1014 N N . THR A 1 128 ? -10.110 10.174 16.649 1.00 95.44 128 THR A N 1
ATOM 1015 C CA . THR A 1 128 ? -10.231 9.696 15.262 1.00 95.44 128 THR A CA 1
ATOM 1016 C C . THR A 1 128 ? -10.168 8.176 15.141 1.00 95.44 128 THR A C 1
ATOM 1018 O O . THR A 1 128 ? -9.387 7.509 15.813 1.00 95.44 128 THR A O 1
ATOM 1021 N N . VAL A 1 129 ? -10.942 7.626 14.207 1.00 97.06 129 VAL A N 1
ATOM 1022 C CA . VAL A 1 129 ? -10.934 6.190 13.877 1.00 97.06 129 VAL A CA 1
ATOM 1023 C C . VAL A 1 129 ? -9.638 5.756 13.186 1.00 97.06 129 VAL A C 1
ATOM 1025 O O . VAL A 1 129 ? -9.262 4.595 13.273 1.00 97.06 129 VAL A O 1
ATOM 1028 N N . LEU A 1 130 ? -8.935 6.701 12.558 1.00 97.75 130 LEU A N 1
ATOM 1029 C CA . LEU A 1 130 ? -7.650 6.502 11.895 1.00 97.75 130 LEU A CA 1
ATOM 1030 C C . LEU A 1 130 ? -6.798 7.761 12.086 1.00 97.75 130 LEU A C 1
ATOM 1032 O O . LEU A 1 130 ? -7.232 8.870 11.760 1.00 97.75 130 LEU A O 1
ATOM 1036 N N . THR A 1 131 ? -5.622 7.610 12.681 1.00 97.81 131 THR A N 1
ATOM 1037 C CA . THR A 1 131 ? -4.667 8.703 12.901 1.00 97.81 131 THR A CA 1
ATOM 1038 C C . THR A 1 131 ? -3.794 8.936 11.675 1.00 97.81 131 THR A C 1
ATOM 1040 O O . THR A 1 131 ? -3.665 8.066 10.815 1.00 97.81 131 THR A O 1
ATOM 1043 N N . ILE A 1 132 ? -3.142 10.101 11.624 1.00 96.50 132 ILE A N 1
ATOM 1044 C CA . ILE A 1 132 ? -2.137 10.415 10.594 1.00 96.50 132 ILE A CA 1
ATOM 1045 C C . ILE A 1 132 ? -1.066 9.320 10.524 1.00 96.50 132 ILE A C 1
ATOM 1047 O O . ILE A 1 132 ? -0.759 8.835 9.441 1.00 96.50 132 ILE A O 1
ATOM 1051 N N . SER A 1 133 ? -0.528 8.912 11.679 1.00 95.81 133 SER A N 1
ATOM 1052 C CA . SER A 1 133 ? 0.540 7.910 11.740 1.00 95.81 133 SER A CA 1
ATOM 1053 C C . SER A 1 133 ? 0.075 6.561 11.189 1.00 95.81 133 SER A C 1
ATOM 1055 O O . SER A 1 133 ? 0.732 5.999 10.321 1.00 95.81 133 SER A O 1
ATOM 1057 N N . GLU A 1 134 ? -1.100 6.087 11.619 1.00 97.81 134 GLU A N 1
ATOM 1058 C CA . GLU A 1 134 ? -1.688 4.821 11.157 1.00 97.81 134 GLU A CA 1
ATOM 1059 C C . GLU A 1 134 ? -2.004 4.818 9.656 1.00 97.81 134 GLU A C 1
ATOM 1061 O O . GLU A 1 134 ? -1.899 3.772 9.018 1.00 97.81 134 GLU A O 1
ATOM 1066 N N . PHE A 1 135 ? -2.412 5.962 9.103 1.00 97.62 135 PHE A N 1
ATOM 1067 C CA . PHE A 1 135 ? -2.681 6.122 7.677 1.00 97.62 135 PHE A CA 1
ATOM 1068 C C . PHE A 1 135 ? -1.385 6.105 6.860 1.00 97.62 135 PHE A C 1
ATOM 1070 O O . PHE A 1 135 ? -1.208 5.261 5.981 1.00 97.62 135 PHE A O 1
ATOM 1077 N N . CYS A 1 136 ? -0.451 7.004 7.184 1.00 96.44 136 CYS A N 1
ATOM 1078 C CA . CYS A 1 136 ? 0.819 7.138 6.476 1.00 96.44 136 CYS A CA 1
ATOM 1079 C C . CYS A 1 136 ? 1.665 5.864 6.560 1.00 96.44 136 CYS A C 1
ATOM 1081 O O . CYS A 1 136 ? 2.266 5.472 5.557 1.00 96.44 136 CYS A O 1
ATOM 1083 N N . SER A 1 137 ? 1.699 5.189 7.715 1.00 95.31 137 SER A N 1
ATOM 1084 C CA . SER A 1 137 ? 2.476 3.957 7.885 1.00 95.31 137 SER A CA 1
ATOM 1085 C C . SER A 1 137 ? 1.951 2.825 7.003 1.00 95.31 137 SER A C 1
ATOM 1087 O O . SER A 1 137 ? 2.746 2.149 6.354 1.00 95.31 137 SER A O 1
ATOM 1089 N N . ARG A 1 138 ? 0.625 2.665 6.894 1.00 97.38 138 ARG A N 1
ATOM 1090 C CA . ARG A 1 138 ? -0.007 1.651 6.034 1.00 97.38 138 ARG A CA 1
ATOM 1091 C C . ARG A 1 138 ? 0.214 1.936 4.559 1.00 97.38 138 ARG A C 1
ATOM 1093 O O . ARG A 1 138 ? 0.616 1.029 3.831 1.00 97.38 138 ARG A O 1
ATOM 1100 N N . LEU A 1 139 ? 0.031 3.187 4.128 1.00 95.38 139 LEU A N 1
ATOM 1101 C CA . LEU A 1 139 ? 0.345 3.578 2.754 1.00 95.38 139 LEU A CA 1
ATOM 1102 C C . LEU A 1 139 ? 1.812 3.313 2.427 1.00 95.38 139 LEU A C 1
ATOM 1104 O O . LEU A 1 139 ? 2.094 2.701 1.407 1.00 95.38 139 LEU A O 1
ATOM 1108 N N . THR A 1 140 ? 2.733 3.704 3.307 1.00 92.06 140 THR A N 1
ATOM 1109 C CA . THR A 1 140 ? 4.175 3.493 3.111 1.00 92.06 140 THR A CA 1
ATOM 1110 C C . THR A 1 140 ? 4.531 2.006 3.090 1.00 92.06 140 THR A C 1
ATOM 1112 O O . THR A 1 140 ? 5.311 1.568 2.249 1.00 92.06 140 THR A O 1
ATOM 1115 N N . ALA A 1 141 ? 3.931 1.196 3.965 1.00 89.00 141 ALA A N 1
ATOM 1116 C CA . ALA A 1 141 ? 4.149 -0.246 3.982 1.00 89.00 141 ALA A CA 1
ATOM 1117 C C . ALA A 1 141 ? 3.666 -0.905 2.682 1.00 89.00 141 ALA A C 1
ATOM 1119 O O . ALA A 1 141 ? 4.392 -1.707 2.095 1.00 89.00 141 ALA A O 1
ATOM 1120 N N . ILE A 1 142 ? 2.476 -0.538 2.195 1.00 89.44 142 ILE A N 1
ATOM 1121 C CA . ILE A 1 142 ? 1.958 -1.023 0.910 1.00 89.44 142 ILE A CA 1
ATOM 1122 C C . ILE A 1 142 ? 2.818 -0.497 -0.238 1.00 89.44 142 ILE A C 1
ATOM 1124 O O . ILE A 1 142 ? 3.140 -1.266 -1.133 1.00 89.44 142 ILE A O 1
ATOM 1128 N N . GLN A 1 143 ? 3.226 0.772 -0.210 1.00 86.00 143 GLN A N 1
ATOM 1129 C CA . GLN A 1 143 ? 4.092 1.381 -1.219 1.00 86.00 143 GLN A CA 1
ATOM 1130 C C . GLN A 1 143 ? 5.397 0.588 -1.312 1.00 86.00 143 GLN A C 1
ATOM 1132 O O . GLN A 1 143 ? 5.778 0.188 -2.398 1.00 86.00 143 GLN A O 1
ATOM 1137 N N . ASN A 1 144 ? 6.032 0.254 -0.189 1.00 78.94 144 ASN A N 1
ATOM 1138 C CA . ASN A 1 144 ? 7.263 -0.537 -0.175 1.00 78.94 144 ASN A CA 1
ATOM 1139 C C . ASN A 1 144 ? 7.063 -1.990 -0.632 1.00 78.94 144 ASN A C 1
ATOM 1141 O O . ASN A 1 144 ? 7.957 -2.537 -1.270 1.00 78.94 144 ASN A O 1
ATOM 1145 N N . ARG A 1 145 ? 5.906 -2.611 -0.352 1.00 77.81 145 ARG A N 1
ATOM 1146 C CA . ARG A 1 145 ? 5.573 -3.957 -0.861 1.00 77.81 145 ARG A CA 1
ATOM 1147 C C . ARG A 1 145 ? 5.233 -3.966 -2.352 1.00 77.81 145 ARG A C 1
ATOM 1149 O O . ARG A 1 145 ? 5.563 -4.922 -3.043 1.00 77.81 145 ARG A O 1
ATOM 1156 N N . LYS A 1 146 ? 4.510 -2.943 -2.822 1.00 63.81 146 LYS A N 1
ATOM 1157 C CA . LYS A 1 146 ? 3.988 -2.838 -4.191 1.00 63.81 146 LYS A CA 1
ATOM 1158 C C . LYS A 1 146 ? 4.946 -2.191 -5.152 1.00 63.81 146 LYS A C 1
ATOM 1160 O O . LYS A 1 146 ? 4.802 -2.459 -6.337 1.00 63.81 146 LYS A O 1
ATOM 1165 N N . LYS A 1 147 ? 5.872 -1.353 -4.676 1.00 59.41 147 LYS A N 1
ATOM 1166 C CA . LYS A 1 147 ? 7.009 -0.900 -5.468 1.00 59.41 147 LYS A CA 1
ATOM 1167 C C . LYS A 1 147 ? 7.601 -2.149 -6.097 1.00 59.41 147 LYS A C 1
ATOM 1169 O O . LYS A 1 147 ? 8.170 -2.973 -5.377 1.00 59.41 147 LYS A O 1
ATOM 1174 N N . PRO A 1 148 ? 7.505 -2.306 -7.421 1.00 44.59 148 PRO A N 1
ATOM 1175 C CA . PRO A 1 148 ? 8.480 -3.144 -8.048 1.00 44.59 148 PRO A CA 1
ATOM 1176 C C . PRO A 1 148 ? 9.798 -2.400 -7.805 1.00 44.59 148 PRO A C 1
ATOM 1178 O O . PRO A 1 148 ? 9.954 -1.245 -8.203 1.00 44.59 148 PRO A O 1
ATOM 1181 N N . LEU A 1 149 ? 10.782 -3.037 -7.177 1.00 44.78 149 LEU A N 1
ATOM 1182 C CA . LEU A 1 149 ? 12.132 -2.812 -7.680 1.00 44.78 149 LEU A CA 1
ATOM 1183 C C . LEU A 1 149 ? 12.048 -3.366 -9.115 1.00 44.78 149 LEU A C 1
ATOM 1185 O O . LEU A 1 149 ? 12.187 -4.557 -9.271 1.00 44.78 149 LEU A O 1
ATOM 1189 N N . TYR A 1 150 ? 11.560 -2.585 -10.085 1.00 38.56 150 TYR A N 1
ATOM 1190 C CA . TYR A 1 150 ? 11.214 -2.953 -11.472 1.00 38.56 150 TYR A CA 1
ATOM 1191 C C . TYR A 1 150 ? 11.129 -4.466 -11.833 1.00 38.56 150 TYR A C 1
ATOM 1193 O O . TYR A 1 150 ? 11.980 -4.910 -12.575 1.00 38.56 150 TYR A O 1
ATOM 1201 N N . ASN A 1 151 ? 10.122 -5.249 -11.390 1.00 43.25 151 ASN A N 1
ATOM 1202 C CA . ASN A 1 151 ? 10.117 -6.725 -11.501 1.00 43.25 151 ASN A CA 1
ATOM 1203 C C . ASN A 1 151 ? 9.001 -7.341 -12.378 1.00 43.25 151 ASN A C 1
ATOM 1205 O O . ASN A 1 151 ? 7.972 -7.773 -11.850 1.00 43.25 151 ASN A O 1
ATOM 1209 N N . PRO A 1 152 ? 9.185 -7.482 -13.699 1.00 43.72 152 PRO A N 1
ATOM 1210 C CA . PRO A 1 152 ? 8.706 -8.651 -14.423 1.00 43.72 152 PRO A CA 1
ATOM 1211 C C . PRO A 1 152 ? 9.492 -9.881 -13.959 1.00 43.72 152 PRO A C 1
ATOM 1213 O O . PRO A 1 152 ? 10.706 -9.973 -14.153 1.00 43.72 152 PRO A O 1
ATOM 1216 N N . ARG A 1 153 ? 8.788 -10.836 -13.348 1.00 47.22 153 ARG A N 1
ATOM 1217 C CA . ARG A 1 153 ? 9.367 -12.139 -13.030 1.00 47.22 153 ARG A CA 1
ATOM 1218 C C . ARG A 1 153 ? 9.478 -12.925 -14.328 1.00 47.22 153 ARG A C 1
ATOM 1220 O O . ARG A 1 153 ? 8.459 -13.252 -14.934 1.00 47.22 153 ARG A O 1
ATOM 1227 N N . ILE A 1 154 ? 10.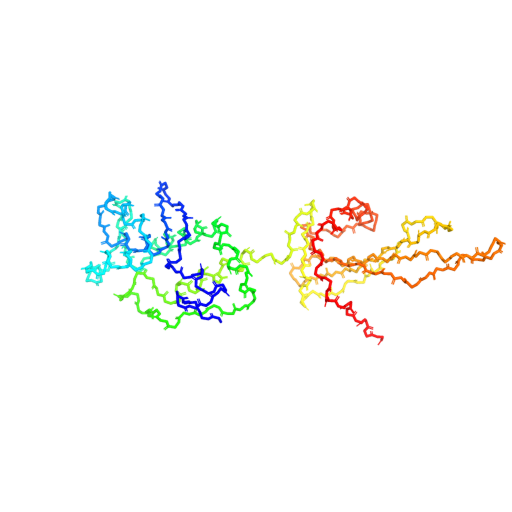700 -13.195 -14.764 1.00 50.41 154 ILE A N 1
ATOM 1228 C CA . ILE A 1 154 ? 10.963 -13.957 -15.982 1.00 50.41 154 ILE A CA 1
ATOM 1229 C C . ILE A 1 154 ? 11.736 -15.212 -15.566 1.00 50.41 154 ILE A C 1
ATOM 1231 O O . ILE A 1 154 ? 12.935 -15.166 -15.305 1.00 50.41 154 ILE A O 1
ATOM 1235 N N . GLY A 1 155 ? 11.029 -16.335 -15.412 1.00 60.56 155 GLY A N 1
ATOM 1236 C CA . GLY A 1 155 ? 11.603 -17.557 -14.831 1.00 60.56 155 GLY A CA 1
ATOM 1237 C C . GLY A 1 155 ? 11.990 -17.380 -13.352 1.00 60.56 155 GLY A C 1
ATOM 1238 O O . GLY A 1 155 ? 11.169 -16.937 -12.551 1.00 60.56 155 GLY A O 1
ATOM 1239 N N . HIS A 1 156 ? 13.239 -17.714 -12.998 1.00 62.00 156 HIS A N 1
ATOM 1240 C CA . HIS A 1 156 ? 13.829 -17.561 -11.651 1.00 62.00 156 HIS A CA 1
ATOM 1241 C C . HIS A 1 156 ? 14.466 -16.179 -11.401 1.00 62.00 156 HIS A C 1
ATOM 1243 O O . HIS A 1 156 ? 15.210 -15.992 -10.434 1.00 62.00 156 HIS A O 1
ATOM 1249 N N . PHE A 1 157 ? 14.221 -15.220 -12.293 1.00 66.00 157 PHE A N 1
ATOM 1250 C CA . PHE A 1 157 ? 14.871 -13.917 -12.275 1.00 66.00 157 PHE A CA 1
ATOM 1251 C C . PHE A 1 157 ? 13.847 -12.821 -12.078 1.00 66.00 157 PHE A C 1
ATOM 1253 O O . PHE A 1 157 ? 12.739 -12.841 -12.624 1.00 66.00 157 PHE A O 1
ATOM 1260 N N . THR A 1 158 ? 14.273 -11.843 -11.300 1.00 68.31 158 THR A N 1
ATOM 1261 C CA . THR A 1 158 ? 13.491 -10.675 -10.952 1.00 68.31 158 THR A CA 1
ATOM 1262 C C . THR A 1 158 ? 14.226 -9.482 -11.538 1.00 68.31 158 THR A C 1
ATOM 1264 O O . THR A 1 158 ? 15.310 -9.152 -11.065 1.00 68.31 158 THR A O 1
ATOM 1267 N N . LEU A 1 159 ? 13.697 -8.858 -12.591 1.00 67.81 159 LEU A N 1
ATOM 1268 C CA . LEU A 1 159 ? 14.259 -7.595 -13.082 1.00 67.81 159 LEU A CA 1
ATOM 1269 C C . LEU A 1 159 ? 14.174 -6.577 -11.922 1.00 67.81 159 LEU A C 1
ATOM 1271 O O . LEU A 1 159 ? 13.241 -6.637 -11.123 1.00 67.81 159 LEU A O 1
ATOM 1275 N N . VAL A 1 160 ? 15.194 -5.749 -11.709 1.00 69.44 160 VAL A N 1
ATOM 1276 C CA . VAL A 1 160 ? 15.285 -4.801 -10.581 1.00 69.44 160 VAL A CA 1
ATOM 1277 C C . VAL A 1 160 ? 16.252 -3.674 -10.909 1.00 69.44 160 VAL A C 1
ATOM 1279 O O . VAL A 1 160 ? 17.019 -3.766 -11.855 1.00 69.44 160 VAL A O 1
ATOM 1282 N N . LYS A 1 161 ? 16.306 -2.646 -10.057 1.00 73.25 161 LYS A N 1
ATOM 1283 C CA . LYS A 1 161 ? 17.507 -1.812 -9.935 1.00 73.25 161 LYS A CA 1
ATOM 1284 C C . LYS A 1 161 ? 18.441 -2.415 -8.882 1.00 73.25 161 LYS A C 1
ATOM 1286 O O . LYS A 1 161 ? 17.993 -2.666 -7.761 1.00 73.25 161 LYS A O 1
ATOM 1291 N N . ILE A 1 162 ? 19.714 -2.632 -9.213 1.00 74.38 162 ILE A N 1
ATOM 1292 C CA . ILE A 1 162 ? 20.718 -3.142 -8.266 1.00 74.38 162 ILE A CA 1
ATOM 1293 C C . ILE A 1 162 ? 20.911 -2.105 -7.145 1.00 74.38 162 ILE A C 1
ATOM 1295 O O . ILE A 1 162 ? 21.083 -0.913 -7.423 1.00 74.38 162 ILE A O 1
ATOM 1299 N N . PRO A 1 163 ? 20.846 -2.508 -5.862 1.00 72.00 163 PRO A N 1
ATOM 1300 C CA . PRO A 1 163 ? 21.000 -1.574 -4.757 1.00 72.00 163 PRO A CA 1
ATOM 1301 C C . PRO A 1 163 ? 22.450 -1.090 -4.649 1.00 72.00 163 PRO A C 1
ATOM 1303 O O . PRO A 1 163 ? 23.384 -1.864 -4.831 1.00 72.00 163 PRO A O 1
ATOM 1306 N N . LYS A 1 164 ? 22.650 0.168 -4.231 1.00 74.94 164 LYS A N 1
ATOM 1307 C CA . LYS A 1 164 ? 23.991 0.748 -3.993 1.00 74.94 164 LYS A CA 1
ATOM 1308 C C . LYS A 1 164 ? 24.832 -0.018 -2.959 1.00 74.94 164 LYS A C 1
ATOM 1310 O O . LYS A 1 164 ? 26.029 0.199 -2.865 1.00 74.94 164 LYS A O 1
ATOM 1315 N N . THR A 1 165 ? 24.192 -0.853 -2.144 1.00 73.94 165 THR A N 1
ATOM 1316 C CA . THR A 1 165 ? 24.825 -1.696 -1.122 1.00 73.94 165 THR A CA 1
ATOM 1317 C C . THR A 1 165 ? 25.320 -3.041 -1.658 1.00 73.94 165 THR A C 1
ATOM 1319 O O . THR A 1 165 ? 25.890 -3.812 -0.887 1.00 73.94 165 THR A O 1
ATOM 1322 N N . ALA A 1 166 ? 25.059 -3.366 -2.928 1.00 80.12 166 ALA A N 1
ATOM 1323 C CA . ALA A 1 166 ? 25.612 -4.548 -3.572 1.00 80.12 166 ALA A CA 1
ATOM 1324 C C . ALA A 1 166 ? 27.034 -4.252 -4.059 1.00 80.12 166 ALA A C 1
ATOM 1326 O O . ALA A 1 166 ? 27.280 -3.242 -4.716 1.00 80.12 166 ALA A O 1
ATOM 1327 N N . GLU A 1 167 ? 27.960 -5.145 -3.733 1.00 85.31 167 GLU A N 1
ATOM 1328 C CA . GLU A 1 167 ? 29.366 -5.030 -4.103 1.00 85.31 167 GLU A CA 1
ATOM 1329 C C . GLU A 1 167 ? 29.641 -5.904 -5.338 1.00 85.31 167 GLU A C 1
ATOM 1331 O O . GLU A 1 167 ? 29.094 -7.013 -5.430 1.00 85.31 167 GLU A O 1
ATOM 1336 N N . PRO A 1 168 ? 30.442 -5.426 -6.310 1.00 85.38 168 PRO A N 1
ATOM 1337 C CA . PRO A 1 168 ? 30.785 -6.202 -7.493 1.00 85.38 168 PRO A CA 1
ATOM 1338 C C . PRO A 1 168 ? 31.600 -7.440 -7.109 1.00 85.38 168 PRO A C 1
ATOM 1340 O O . PRO A 1 168 ? 32.506 -7.387 -6.277 1.00 85.38 168 PRO A O 1
ATOM 1343 N N . ILE A 1 169 ? 31.284 -8.564 -7.741 1.00 83.25 169 ILE A N 1
ATOM 1344 C CA . ILE A 1 169 ? 32.016 -9.823 -7.607 1.00 83.25 169 ILE A CA 1
ATOM 1345 C C . ILE A 1 169 ? 32.970 -9.937 -8.797 1.00 83.25 169 ILE A C 1
ATOM 1347 O O . ILE A 1 169 ? 32.577 -9.676 -9.935 1.00 83.25 169 ILE A O 1
ATOM 1351 N N . ILE A 1 170 ? 34.207 -10.377 -8.557 1.00 70.25 170 ILE A N 1
ATOM 1352 C CA . ILE A 1 170 ? 35.169 -10.679 -9.628 1.00 70.25 170 ILE A CA 1
ATOM 1353 C C . ILE A 1 170 ? 34.563 -11.735 -10.570 1.00 70.25 170 ILE A C 1
ATOM 1355 O O . ILE A 1 170 ? 34.171 -12.814 -10.123 1.00 70.25 170 ILE A O 1
ATOM 1359 N N . GLY A 1 171 ? 34.490 -11.429 -11.872 1.00 66.50 171 GLY A N 1
ATOM 1360 C CA . GLY A 1 171 ? 34.006 -12.373 -12.888 1.00 66.50 171 GLY A CA 1
ATOM 1361 C C . GLY A 1 171 ? 33.112 -11.780 -13.978 1.00 66.50 171 GLY A C 1
ATOM 1362 O O . GLY A 1 171 ? 32.110 -12.405 -14.330 1.00 66.50 171 GLY A O 1
ATOM 1363 N N . THR A 1 172 ? 33.450 -10.601 -14.510 1.00 77.31 172 THR A N 1
ATOM 1364 C CA . THR A 1 172 ? 32.812 -10.082 -15.728 1.00 77.31 172 THR A CA 1
ATOM 1365 C C . THR A 1 172 ? 33.155 -10.983 -16.908 1.00 77.31 172 THR A C 1
ATOM 1367 O O . THR A 1 172 ? 34.315 -11.358 -17.084 1.00 77.31 172 THR A O 1
ATOM 1370 N N . PHE A 1 173 ? 32.168 -11.306 -17.738 1.00 84.56 173 PHE A N 1
ATOM 1371 C CA . PHE A 1 173 ? 32.419 -11.964 -19.018 1.00 84.56 173 PHE A CA 1
ATOM 1372 C C . PHE A 1 173 ? 31.764 -11.197 -20.160 1.00 84.56 173 PHE A C 1
ATOM 1374 O O . PHE A 1 173 ? 30.776 -10.491 -19.953 1.00 84.56 173 PHE A O 1
ATOM 1381 N N . VAL A 1 174 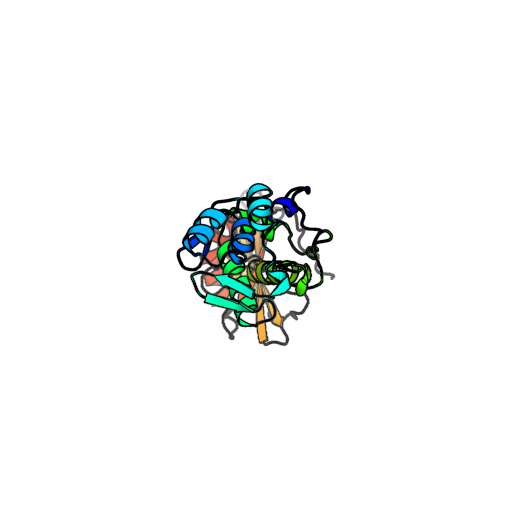? 32.320 -11.376 -21.356 1.00 86.50 174 VAL A N 1
ATOM 1382 C CA . VAL A 1 174 ? 31.748 -10.940 -22.630 1.00 86.50 174 VAL A CA 1
ATOM 1383 C C . VAL A 1 174 ? 31.644 -12.168 -23.530 1.00 86.50 174 VAL A C 1
ATOM 1385 O O . VAL A 1 174 ? 32.564 -12.986 -23.541 1.00 86.50 174 VAL A O 1
ATOM 1388 N N . GLU A 1 175 ? 30.528 -12.316 -24.235 1.00 89.12 175 GLU A N 1
ATOM 1389 C CA . GLU A 1 175 ? 30.284 -13.397 -25.190 1.00 89.12 175 GLU A CA 1
ATOM 1390 C C . GLU A 1 175 ? 29.744 -12.831 -26.507 1.00 89.12 175 GLU A C 1
ATOM 1392 O O . GLU A 1 175 ? 28.816 -12.021 -26.501 1.00 89.12 175 GLU A O 1
ATOM 1397 N N . GLU A 1 176 ? 30.305 -13.270 -27.632 1.00 89.19 176 GLU A N 1
ATOM 1398 C CA . GLU A 1 176 ? 29.754 -13.005 -28.965 1.00 89.19 176 GLU A CA 1
ATOM 1399 C C . GLU A 1 176 ? 28.591 -13.961 -29.250 1.00 89.19 176 GLU A C 1
ATOM 1401 O O . GLU A 1 176 ? 28.720 -15.175 -29.117 1.00 89.19 176 GLU A O 1
ATOM 1406 N N . LEU A 1 177 ? 27.445 -13.408 -29.648 1.00 84.81 177 LEU A N 1
ATOM 1407 C CA . LEU A 1 177 ? 26.219 -14.157 -29.941 1.00 84.81 177 LEU A CA 1
ATOM 1408 C C . LEU A 1 177 ? 26.061 -14.471 -31.433 1.00 84.81 177 LEU A C 1
ATOM 1410 O O . LEU A 1 177 ? 25.218 -15.284 -31.808 1.00 84.81 177 LEU A O 1
ATOM 1414 N N . THR A 1 178 ? 26.824 -13.798 -32.292 1.00 85.12 178 THR A N 1
ATOM 1415 C CA . THR A 1 178 ? 26.740 -13.930 -33.750 1.00 85.12 178 THR A CA 1
ATOM 1416 C C . THR A 1 178 ? 28.037 -14.487 -34.330 1.00 85.12 178 THR A C 1
ATOM 1418 O O . THR A 1 178 ? 29.106 -14.117 -33.844 1.00 85.12 178 THR A O 1
ATOM 1421 N N . PRO A 1 179 ? 27.970 -15.322 -35.385 1.00 81.69 179 PRO A N 1
ATOM 1422 C CA . PRO A 1 179 ? 29.158 -15.810 -36.073 1.00 81.69 179 PRO A CA 1
ATOM 1423 C C . PRO A 1 179 ? 30.010 -14.677 -36.647 1.00 81.69 179 PRO A C 1
ATOM 1425 O O . PRO A 1 179 ? 29.510 -13.602 -36.992 1.00 81.69 179 PRO A O 1
ATOM 1428 N N . GLU A 1 180 ? 31.298 -14.953 -36.810 1.00 75.62 180 GLU A N 1
ATOM 1429 C CA . GLU A 1 180 ? 32.222 -14.033 -37.460 1.00 75.62 180 GLU A CA 1
ATOM 1430 C C . GLU A 1 180 ? 31.790 -13.755 -38.912 1.00 75.62 180 GLU A C 1
ATOM 1432 O O . GLU A 1 180 ? 31.432 -14.665 -39.659 1.00 75.62 180 GLU A O 1
ATOM 1437 N N . GLY A 1 181 ? 31.787 -12.479 -39.306 1.00 71.06 181 GLY A N 1
ATOM 1438 C CA . GLY A 1 181 ? 31.397 -12.046 -40.653 1.00 71.06 181 GLY A CA 1
ATOM 1439 C C . GLY A 1 181 ? 29.895 -11.821 -40.882 1.00 71.06 181 GLY A C 1
ATOM 1440 O O . GLY A 1 181 ? 29.519 -11.487 -42.006 1.00 71.06 181 GLY A O 1
ATOM 1441 N N . ALA A 1 182 ? 29.047 -11.961 -39.857 1.00 79.62 182 ALA A N 1
ATOM 1442 C CA . ALA A 1 182 ? 27.622 -11.635 -39.948 1.00 79.62 182 ALA A CA 1
ATOM 1443 C C . ALA A 1 182 ? 27.373 -10.135 -40.217 1.00 79.62 182 ALA A C 1
ATOM 1445 O O . ALA A 1 182 ? 28.089 -9.271 -39.717 1.00 79.62 182 ALA A O 1
ATOM 1446 N N . ASP A 1 183 ? 26.297 -9.804 -40.936 1.00 81.50 183 ASP A N 1
ATOM 1447 C CA . ASP A 1 183 ? 25.930 -8.403 -41.220 1.00 81.50 183 ASP A CA 1
ATOM 1448 C C . ASP A 1 183 ? 25.547 -7.607 -39.962 1.00 81.50 183 ASP A C 1
ATOM 1450 O O . ASP A 1 183 ? 25.529 -6.377 -39.960 1.00 81.50 183 ASP A O 1
ATOM 1454 N N . THR A 1 184 ? 25.232 -8.299 -38.870 1.00 83.62 184 THR A N 1
ATOM 1455 C CA . THR A 1 184 ? 25.009 -7.703 -37.554 1.00 83.62 184 THR A CA 1
ATOM 1456 C C . THR A 1 184 ? 25.810 -8.479 -36.525 1.00 83.62 184 THR A C 1
ATOM 1458 O O . THR A 1 184 ? 25.626 -9.687 -36.386 1.00 83.62 184 THR A O 1
ATOM 1461 N N . ARG A 1 185 ? 26.664 -7.771 -35.785 1.00 85.62 185 ARG A N 1
ATOM 1462 C CA . ARG A 1 185 ? 27.431 -8.306 -34.665 1.00 85.62 185 ARG A CA 1
ATOM 1463 C C . ARG A 1 185 ? 26.696 -8.024 -33.364 1.00 85.62 185 ARG A C 1
ATOM 1465 O O . ARG A 1 185 ? 26.361 -6.870 -33.086 1.00 85.62 185 ARG A O 1
ATOM 1472 N N . ARG A 1 186 ? 26.438 -9.063 -32.572 1.00 87.12 186 ARG A N 1
ATOM 1473 C CA . ARG A 1 186 ? 25.817 -8.944 -31.247 1.00 87.12 186 ARG A CA 1
ATOM 1474 C C . ARG A 1 186 ? 26.703 -9.592 -30.204 1.00 87.12 186 ARG A C 1
ATOM 1476 O O . ARG A 1 186 ? 27.095 -10.742 -30.368 1.00 87.12 186 ARG A O 1
ATOM 1483 N N . SER A 1 187 ? 26.927 -8.894 -29.102 1.00 87.75 187 SER A N 1
ATOM 1484 C CA . SER A 1 187 ? 27.609 -9.444 -27.935 1.00 87.75 187 SER A CA 1
ATOM 1485 C C . SER A 1 187 ? 26.863 -9.114 -26.653 1.00 87.75 187 SER A C 1
ATOM 1487 O O . SER A 1 187 ? 26.123 -8.132 -26.571 1.00 87.75 187 SER A O 1
ATOM 1489 N N . ILE A 1 188 ? 27.052 -9.952 -25.641 1.00 87.94 188 ILE A N 1
ATOM 1490 C CA . ILE A 1 188 ? 26.523 -9.747 -24.298 1.00 87.94 188 ILE A CA 1
ATOM 1491 C C . ILE A 1 188 ? 27.674 -9.644 -23.307 1.00 87.94 188 ILE A C 1
ATOM 1493 O O . ILE A 1 188 ? 28.600 -10.450 -23.339 1.00 87.94 188 ILE A O 1
ATOM 1497 N N . SER A 1 189 ? 27.600 -8.681 -22.392 1.00 88.81 189 SER A N 1
ATOM 1498 C CA . SER A 1 189 ? 28.451 -8.630 -21.207 1.00 88.81 189 SER A CA 1
ATOM 1499 C C . SER A 1 189 ? 27.630 -8.790 -19.937 1.00 88.81 189 SER A C 1
ATOM 1501 O O . SER A 1 189 ? 26.545 -8.217 -19.837 1.00 88.81 189 SER A O 1
ATOM 1503 N N . CYS A 1 190 ? 28.165 -9.512 -18.955 1.00 89.50 190 CYS A N 1
ATOM 1504 C CA . CYS A 1 190 ? 27.537 -9.693 -17.650 1.00 89.50 190 CYS A CA 1
ATOM 1505 C C . CYS A 1 190 ? 28.458 -9.224 -16.527 1.00 89.50 190 CYS A C 1
ATOM 1507 O O . CYS A 1 190 ? 29.584 -9.709 -16.408 1.00 89.50 190 CYS A O 1
ATOM 1509 N N . GLU A 1 191 ? 27.946 -8.355 -15.661 1.00 90.50 191 GLU A N 1
ATOM 1510 C CA . GLU A 1 191 ? 28.538 -8.033 -14.362 1.00 90.50 191 GLU A CA 1
ATOM 1511 C C . GLU A 1 191 ? 27.741 -8.695 -13.240 1.00 90.50 191 GLU A C 1
ATOM 1513 O O . GLU A 1 191 ? 26.549 -8.971 -13.384 1.00 90.50 191 GLU A O 1
ATOM 1518 N N . ARG A 1 192 ? 28.414 -9.000 -12.129 1.00 89.31 192 ARG A N 1
ATOM 1519 C CA . ARG A 1 192 ? 27.863 -9.779 -11.014 1.00 89.31 192 ARG A CA 1
ATOM 1520 C C . ARG A 1 192 ? 28.036 -9.006 -9.719 1.00 89.31 192 ARG A C 1
ATOM 1522 O O . ARG A 1 192 ? 29.10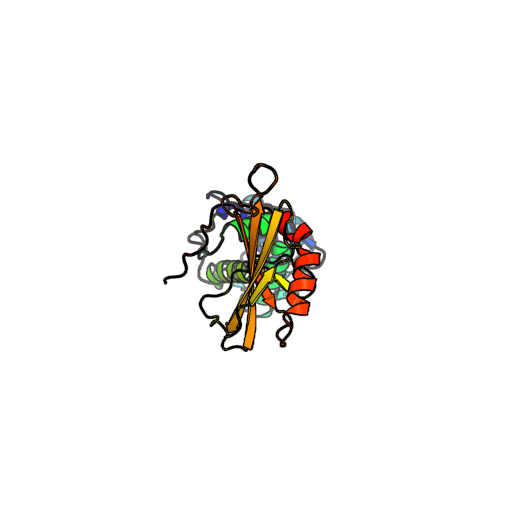0 -8.440 -9.493 1.00 89.31 192 ARG A O 1
ATOM 1529 N N . TYR A 1 193 ? 27.032 -9.044 -8.847 1.00 89.19 193 TYR A N 1
ATOM 1530 C CA . TYR A 1 193 ? 27.054 -8.335 -7.566 1.00 89.19 193 TYR A CA 1
ATOM 1531 C C . TYR A 1 193 ? 26.498 -9.197 -6.432 1.00 89.19 193 TYR A C 1
ATOM 1533 O O . TYR A 1 193 ? 25.651 -10.068 -6.655 1.00 89.19 193 TYR A O 1
ATOM 1541 N N . LYS A 1 194 ? 26.953 -8.933 -5.203 1.00 87.81 194 LYS A N 1
ATOM 1542 C CA . LYS A 1 194 ? 26.473 -9.584 -3.976 1.00 87.81 194 LYS A CA 1
ATOM 1543 C C . LYS A 1 194 ? 26.236 -8.561 -2.872 1.00 87.81 194 LYS A C 1
ATOM 1545 O O . LYS A 1 194 ? 27.039 -7.656 -2.674 1.00 87.81 194 LYS A O 1
ATOM 1550 N N . THR A 1 195 ? 25.161 -8.713 -2.107 1.00 83.44 195 THR A N 1
ATOM 1551 C CA . THR A 1 195 ? 24.965 -7.945 -0.867 1.00 83.44 195 THR A CA 1
ATOM 1552 C C . THR A 1 195 ? 25.584 -8.655 0.335 1.00 83.44 195 THR A C 1
ATOM 1554 O O . THR A 1 195 ? 25.749 -9.875 0.345 1.00 83.44 195 THR A O 1
ATOM 1557 N N . ARG A 1 196 ? 25.816 -7.914 1.426 1.00 80.06 196 ARG A N 1
ATOM 1558 C CA . ARG A 1 196 ? 26.228 -8.490 2.724 1.00 80.06 196 ARG A CA 1
ATOM 1559 C C . ARG A 1 196 ? 25.264 -9.554 3.259 1.00 80.06 196 ARG A C 1
ATOM 1561 O O . ARG A 1 196 ? 25.685 -10.466 3.954 1.00 80.06 196 ARG A O 1
ATOM 1568 N N . SER A 1 197 ? 23.982 -9.451 2.908 1.00 76.50 197 SER A N 1
ATOM 1569 C CA . SER A 1 197 ? 22.948 -10.434 3.249 1.00 76.50 197 SER A CA 1
ATOM 1570 C C . SER A 1 197 ? 22.968 -11.697 2.377 1.00 76.50 197 SER A C 1
ATOM 1572 O O . SER A 1 197 ? 22.112 -12.557 2.550 1.00 76.50 197 SER A O 1
ATOM 1574 N N . GLY A 1 198 ? 23.911 -11.815 1.436 1.00 79.94 198 GLY A N 1
ATOM 1575 C CA . GLY A 1 198 ? 24.073 -13.000 0.596 1.00 79.94 198 GLY A CA 1
ATOM 1576 C C . GLY A 1 198 ? 23.185 -13.045 -0.648 1.00 79.94 198 GLY A C 1
ATOM 1577 O O . GLY A 1 198 ? 23.096 -14.098 -1.268 1.00 79.94 198 GLY A O 1
ATOM 1578 N N . VAL A 1 199 ? 22.548 -11.935 -1.033 1.00 81.00 199 VAL A N 1
ATOM 1579 C CA . VAL A 1 199 ? 21.688 -11.870 -2.228 1.00 81.00 199 VAL A CA 1
ATOM 1580 C C . VAL A 1 199 ? 22.526 -11.529 -3.455 1.00 81.00 199 VAL A C 1
ATOM 1582 O O . VAL A 1 199 ? 23.328 -10.594 -3.409 1.00 81.00 199 VAL A O 1
ATOM 1585 N N . TYR A 1 200 ? 22.308 -12.255 -4.551 1.00 84.94 200 TYR A N 1
ATOM 1586 C CA . TYR A 1 200 ? 23.028 -12.068 -5.808 1.00 84.94 200 TYR A CA 1
ATOM 1587 C C . TYR A 1 200 ? 22.231 -11.266 -6.836 1.00 84.94 200 TYR A C 1
ATOM 1589 O O . TYR A 1 200 ? 21.004 -11.367 -6.928 1.00 84.94 200 TYR A O 1
ATOM 1597 N N . TYR A 1 201 ? 22.965 -10.494 -7.634 1.00 86.75 201 TYR A N 1
ATOM 1598 C CA . TYR A 1 201 ? 22.445 -9.705 -8.742 1.00 86.75 201 TYR A CA 1
ATOM 1599 C C . TYR A 1 201 ? 23.355 -9.839 -9.960 1.00 86.75 201 TYR A C 1
ATOM 1601 O O . TYR A 1 201 ? 24.557 -10.084 -9.819 1.00 86.75 201 TYR A O 1
ATOM 1609 N N . ILE A 1 202 ? 22.787 -9.627 -11.143 1.00 87.88 202 ILE A N 1
ATOM 1610 C CA . ILE A 1 202 ? 23.530 -9.527 -12.398 1.00 87.88 202 ILE A CA 1
ATOM 1611 C C . ILE A 1 202 ? 23.085 -8.295 -13.184 1.00 87.88 202 ILE A C 1
ATOM 1613 O O . ILE A 1 202 ? 21.907 -7.942 -13.183 1.00 87.88 202 ILE A O 1
ATOM 1617 N N . GLU A 1 203 ? 24.023 -7.656 -13.868 1.00 88.75 203 GLU A N 1
ATOM 1618 C CA . GLU A 1 203 ? 23.746 -6.647 -14.888 1.00 88.75 203 GLU A CA 1
ATOM 1619 C C . GLU A 1 203 ? 24.156 -7.219 -16.240 1.00 88.75 203 GLU A C 1
ATOM 1621 O O . GLU A 1 203 ? 25.298 -7.640 -16.417 1.00 88.75 203 GLU A O 1
ATOM 1626 N N . LEU A 1 204 ? 23.220 -7.262 -17.181 1.00 87.94 204 LEU A N 1
ATOM 1627 C CA . LEU A 1 204 ? 23.453 -7.692 -18.551 1.00 87.94 204 LEU A CA 1
ATOM 1628 C C . LEU A 1 204 ? 23.427 -6.473 -19.455 1.00 87.94 204 LEU A C 1
ATOM 1630 O O . LEU A 1 204 ? 22.483 -5.695 -19.400 1.00 87.94 204 LEU A O 1
ATOM 1634 N N . THR A 1 205 ? 24.438 -6.331 -20.303 1.00 86.00 205 THR A N 1
ATOM 1635 C CA . THR A 1 205 ? 24.451 -5.347 -21.386 1.00 86.00 205 THR A CA 1
ATOM 1636 C C . THR A 1 205 ? 24.560 -6.084 -22.707 1.00 86.00 205 THR A C 1
ATOM 1638 O O . THR A 1 205 ? 25.500 -6.850 -22.910 1.00 86.00 205 THR A O 1
ATOM 1641 N N . GLU A 1 206 ? 23.625 -5.838 -23.611 1.00 86.56 206 GLU A N 1
ATOM 1642 C CA . GLU A 1 206 ? 23.725 -6.254 -24.999 1.00 86.56 206 GLU A CA 1
ATOM 1643 C C . GLU A 1 206 ? 24.289 -5.114 -25.844 1.00 86.56 206 GLU A C 1
ATOM 1645 O O . GLU A 1 206 ? 23.849 -3.968 -25.751 1.00 86.56 206 GLU A O 1
ATOM 1650 N N . THR A 1 207 ? 25.264 -5.445 -26.683 1.00 85.38 207 THR A N 1
ATOM 1651 C CA . THR A 1 207 ? 25.862 -4.537 -27.659 1.00 85.38 207 THR A CA 1
ATOM 1652 C C . THR A 1 207 ? 25.526 -5.034 -29.057 1.00 85.38 207 THR A C 1
ATOM 1654 O O . THR A 1 207 ? 25.765 -6.200 -29.364 1.00 85.38 207 THR A O 1
ATOM 1657 N N . THR A 1 208 ? 24.990 -4.161 -29.909 1.00 83.81 208 THR A N 1
ATOM 1658 C CA . THR A 1 208 ? 24.677 -4.479 -31.312 1.00 83.81 208 THR A CA 1
ATOM 1659 C C . THR A 1 208 ? 25.399 -3.512 -32.240 1.00 83.81 208 THR A C 1
ATOM 1661 O O . THR A 1 208 ? 25.344 -2.304 -32.029 1.00 83.81 208 THR A O 1
ATOM 1664 N N . ALA A 1 209 ? 26.062 -4.026 -33.275 1.00 83.50 209 ALA A N 1
ATOM 1665 C CA . ALA A 1 209 ? 26.700 -3.227 -34.317 1.00 83.50 209 ALA A CA 1
ATOM 1666 C C . ALA A 1 209 ? 26.340 -3.776 -35.704 1.00 83.50 209 ALA A C 1
ATOM 1668 O O . ALA A 1 209 ? 26.408 -4.982 -35.937 1.00 83.50 209 ALA A O 1
ATOM 1669 N N . HIS A 1 210 ? 25.974 -2.897 -36.636 1.00 84.31 210 HIS A N 1
ATOM 1670 C CA . HIS A 1 210 ? 25.645 -3.276 -38.012 1.00 84.31 210 HIS A CA 1
ATOM 1671 C C . HIS A 1 210 ? 26.841 -3.060 -38.932 1.00 84.31 210 HIS A C 1
ATOM 1673 O O . HIS A 1 210 ? 27.582 -2.088 -38.776 1.00 84.31 210 HIS A O 1
ATOM 1679 N N . ARG A 1 211 ? 27.038 -3.975 -39.878 1.00 79.62 211 ARG A N 1
ATOM 1680 C CA . ARG A 1 211 ? 28.103 -3.886 -40.871 1.00 79.62 211 ARG A CA 1
ATOM 1681 C C . ARG A 1 211 ? 27.849 -2.697 -41.799 1.00 79.62 211 ARG A C 1
ATOM 1683 O O . ARG A 1 211 ? 26.741 -2.515 -42.300 1.00 79.62 211 ARG A O 1
ATOM 1690 N N . ASN A 1 212 ? 28.884 -1.906 -42.052 1.00 78.06 212 ASN A N 1
ATOM 1691 C CA . ASN A 1 212 ? 28.840 -0.857 -43.061 1.00 78.06 212 ASN A CA 1
ATOM 1692 C C . ASN A 1 212 ? 28.879 -1.501 -44.453 1.00 78.06 212 ASN A C 1
AT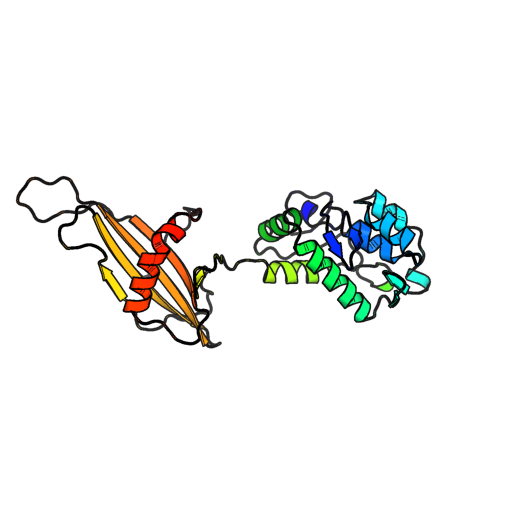OM 1694 O O . ASN A 1 212 ? 29.642 -2.443 -44.688 1.00 78.06 212 ASN A O 1
ATOM 1698 N N . THR A 1 213 ? 28.108 -0.973 -45.405 1.00 63.97 213 THR A N 1
ATOM 1699 C CA . THR A 1 213 ? 28.224 -1.358 -46.819 1.00 63.97 213 THR A CA 1
ATOM 1700 C C . THR A 1 213 ? 29.631 -1.043 -47.317 1.00 63.97 213 THR A C 1
ATOM 1702 O O . THR A 1 213 ? 29.953 0.107 -47.605 1.00 63.97 213 THR A O 1
ATOM 1705 N N . THR A 1 214 ? 30.477 -2.066 -47.398 1.00 59.75 214 THR A N 1
ATOM 1706 C CA . THR A 1 214 ? 31.847 -1.990 -47.917 1.00 59.75 214 THR A CA 1
ATOM 1707 C C . THR A 1 214 ? 31.989 -2.884 -49.148 1.00 59.75 214 THR A C 1
ATOM 1709 O O . THR A 1 214 ? 31.312 -3.906 -49.273 1.00 59.75 214 THR A O 1
ATOM 1712 N N . ALA A 1 215 ? 32.830 -2.460 -50.095 1.00 54.31 215 ALA A N 1
ATOM 1713 C CA . ALA A 1 215 ? 33.092 -3.177 -51.342 1.00 54.31 215 ALA A CA 1
ATOM 1714 C C . ALA A 1 215 ? 33.651 -4.593 -51.087 1.00 54.31 215 ALA A C 1
ATOM 1716 O O . ALA A 1 215 ? 34.339 -4.832 -50.095 1.00 54.31 215 ALA A O 1
ATOM 1717 N N . GLN A 1 216 ? 33.363 -5.541 -51.986 1.00 49.28 216 GLN A N 1
ATOM 1718 C CA . GLN A 1 216 ? 33.834 -6.928 -51.878 1.00 49.28 216 GLN A CA 1
ATOM 1719 C C . GLN A 1 216 ? 35.372 -6.991 -51.813 1.00 49.28 216 GLN A C 1
ATOM 1721 O O . GLN A 1 216 ? 36.044 -6.589 -52.760 1.00 49.28 216 GLN A O 1
ATOM 1726 N N . GLY A 1 217 ? 35.920 -7.525 -50.711 1.00 57.16 217 GLY A N 1
ATOM 1727 C CA . GLY A 1 217 ? 37.352 -7.833 -50.563 1.00 57.16 217 GLY A CA 1
ATOM 1728 C C . GLY A 1 217 ? 38.063 -7.238 -49.339 1.00 57.16 217 GLY A C 1
ATOM 1729 O O . GLY A 1 217 ? 39.212 -7.595 -49.094 1.00 57.16 217 GLY A O 1
ATOM 1730 N N . THR A 1 218 ? 37.417 -6.376 -48.549 1.00 59.47 218 THR A N 1
ATOM 1731 C CA . THR A 1 218 ? 37.989 -5.797 -47.316 1.00 59.47 218 THR A CA 1
ATOM 1732 C C . THR A 1 218 ? 37.419 -6.419 -46.037 1.00 59.47 218 THR A C 1
ATOM 1734 O O . THR A 1 218 ? 36.322 -6.986 -46.031 1.00 59.47 218 THR A O 1
ATOM 1737 N N . GLN A 1 219 ? 38.184 -6.333 -44.937 1.00 60.59 219 GLN A N 1
ATOM 1738 C CA . GLN A 1 219 ? 37.727 -6.732 -43.599 1.00 60.59 219 GLN A CA 1
ATOM 1739 C C . GLN A 1 219 ? 36.398 -6.030 -43.253 1.00 60.59 219 GLN A C 1
ATOM 1741 O O . GLN A 1 219 ? 36.241 -4.850 -43.570 1.00 60.59 219 GLN A O 1
ATOM 1746 N N . PRO A 1 220 ? 35.438 -6.732 -42.624 1.00 62.81 220 PRO A N 1
ATOM 1747 C CA . PRO A 1 220 ? 34.132 -6.166 -42.311 1.00 62.81 220 PRO A CA 1
ATOM 1748 C C . PRO A 1 220 ? 34.261 -5.016 -41.304 1.00 62.81 220 PRO A C 1
ATOM 1750 O O . PRO A 1 220 ? 34.617 -5.224 -40.146 1.00 62.81 220 PRO A O 1
ATOM 1753 N N . GLU A 1 221 ? 33.946 -3.800 -41.747 1.00 75.19 221 GLU A N 1
ATOM 1754 C CA . GLU A 1 221 ? 33.861 -2.617 -40.892 1.00 75.19 221 GLU A CA 1
ATOM 1755 C C . GLU A 1 221 ? 32.432 -2.468 -40.347 1.00 75.19 221 GLU A C 1
ATOM 1757 O O . GLU A 1 221 ? 31.460 -2.577 -41.099 1.00 75.19 221 GLU A O 1
ATOM 1762 N N . TYR A 1 222 ? 32.292 -2.231 -39.042 1.00 77.75 222 TYR A N 1
ATOM 1763 C CA . TYR A 1 222 ? 30.996 -2.070 -38.376 1.00 77.75 222 TYR A CA 1
ATOM 1764 C C . TYR A 1 222 ? 30.778 -0.616 -37.958 1.00 77.75 222 TYR A C 1
ATOM 1766 O O . TYR A 1 222 ? 31.711 0.076 -37.550 1.00 77.75 222 TYR A O 1
ATOM 1774 N N . GLY A 1 223 ? 29.529 -0.162 -38.043 1.00 76.31 223 GLY A N 1
ATOM 1775 C CA . GLY A 1 223 ? 29.107 1.154 -37.584 1.00 76.31 223 GLY A CA 1
ATOM 1776 C C . GLY A 1 223 ? 29.118 1.295 -36.058 1.00 76.31 223 GLY A C 1
ATOM 1777 O O . GLY A 1 223 ? 29.452 0.372 -35.312 1.00 76.31 223 GLY A O 1
ATOM 1778 N N . LYS A 1 224 ? 28.718 2.479 -35.577 1.00 80.00 224 LYS A N 1
ATOM 1779 C CA . LYS A 1 224 ? 28.655 2.789 -34.142 1.00 80.00 224 LYS A CA 1
ATOM 1780 C C . LYS A 1 224 ? 27.702 1.816 -33.419 1.00 80.00 224 LYS A C 1
ATOM 1782 O O . LYS A 1 224 ? 26.548 1.708 -33.836 1.00 80.00 224 LYS A O 1
ATOM 1787 N N . PRO A 1 225 ? 28.140 1.152 -32.335 1.00 80.44 225 PRO A N 1
ATOM 1788 C CA . PRO A 1 225 ? 27.298 0.204 -31.619 1.00 80.44 225 PRO A CA 1
ATOM 1789 C C . PRO A 1 225 ? 26.176 0.893 -30.832 1.00 80.44 225 PRO A C 1
ATOM 1791 O O . PRO A 1 225 ? 26.342 2.003 -30.317 1.00 80.44 225 PRO A O 1
ATOM 1794 N N . THR A 1 226 ? 25.054 0.193 -30.689 1.00 78.19 226 THR A N 1
ATOM 1795 C CA . THR A 1 226 ? 23.972 0.511 -29.750 1.00 78.19 226 THR A CA 1
ATOM 1796 C C . THR A 1 226 ? 24.037 -0.409 -28.537 1.00 78.19 226 THR A C 1
ATOM 1798 O O . THR A 1 226 ? 24.551 -1.528 -28.618 1.00 78.19 226 THR A O 1
ATOM 1801 N N . TYR A 1 227 ? 23.506 0.065 -27.409 1.00 76.56 227 TYR A N 1
ATOM 1802 C CA . TYR A 1 227 ? 23.543 -0.653 -26.138 1.00 76.56 227 TYR A CA 1
ATOM 1803 C C . TYR A 1 227 ? 22.157 -0.728 -25.511 1.00 76.56 227 TYR A C 1
ATOM 1805 O O . TYR A 1 227 ? 21.467 0.286 -25.411 1.00 76.56 227 TYR A O 1
ATOM 1813 N N . GLU A 1 228 ? 21.811 -1.908 -25.016 1.00 79.12 228 GLU A N 1
ATOM 1814 C CA . GLU A 1 228 ? 20.674 -2.138 -24.125 1.00 79.12 228 GLU A CA 1
ATOM 1815 C C . GLU A 1 228 ? 21.190 -2.807 -22.853 1.00 79.12 228 GLU A C 1
ATOM 1817 O O . GLU A 1 228 ? 22.145 -3.582 -22.909 1.00 79.12 228 GLU A O 1
ATOM 1822 N N . TRP A 1 229 ? 20.606 -2.499 -21.695 1.00 80.00 229 TRP A N 1
ATOM 1823 C CA . TRP A 1 229 ? 21.040 -3.099 -20.437 1.00 80.00 229 TRP A CA 1
ATOM 1824 C C . TRP A 1 229 ? 19.876 -3.396 -19.499 1.00 80.00 229 TRP A C 1
ATOM 1826 O O . TRP A 1 229 ? 18.850 -2.715 -19.504 1.00 80.00 229 TRP A O 1
ATOM 1836 N N . TRP A 1 230 ? 20.059 -4.428 -18.679 1.00 82.62 230 TRP A N 1
ATOM 1837 C CA . TRP A 1 230 ? 19.068 -4.926 -17.737 1.00 82.62 230 TRP A CA 1
ATOM 1838 C C . TRP A 1 230 ? 19.741 -5.395 -16.455 1.00 82.62 230 TRP A C 1
ATOM 1840 O O . TRP A 1 230 ? 20.818 -5.987 -16.473 1.00 82.62 230 TRP A O 1
ATOM 1850 N N . GLN A 1 231 ? 19.074 -5.170 -15.333 1.00 84.12 231 GLN A N 1
ATOM 1851 C CA . GLN A 1 231 ? 19.557 -5.529 -14.008 1.00 84.12 231 GLN A CA 1
ATOM 1852 C C . GLN A 1 231 ? 18.606 -6.543 -13.379 1.00 84.12 231 GLN A C 1
ATOM 1854 O O . GLN A 1 231 ? 17.399 -6.325 -13.341 1.00 84.12 231 GLN A O 1
ATOM 1859 N N . PHE A 1 232 ? 19.139 -7.648 -12.870 1.00 81.19 232 PHE A N 1
ATOM 1860 C CA . PHE A 1 232 ? 18.349 -8.744 -12.323 1.00 81.19 232 PHE A CA 1
ATOM 1861 C C . PHE A 1 232 ? 18.811 -9.103 -10.918 1.00 81.19 232 PHE A C 1
ATOM 1863 O O . PHE A 1 232 ? 20.002 -9.133 -10.619 1.00 81.19 232 PHE A O 1
ATOM 1870 N N . ARG A 1 233 ? 17.850 -9.435 -10.064 1.00 82.62 233 ARG A N 1
ATOM 1871 C CA . ARG A 1 233 ? 18.037 -10.164 -8.818 1.00 82.62 233 ARG A CA 1
ATOM 1872 C C . ARG A 1 233 ? 17.859 -11.652 -9.095 1.00 82.62 233 ARG A C 1
ATOM 1874 O O . ARG A 1 233 ? 16.937 -12.044 -9.815 1.00 82.62 233 ARG A O 1
ATOM 1881 N N . LEU A 1 234 ? 18.715 -12.457 -8.477 1.00 79.50 234 LEU A N 1
ATOM 1882 C CA . LEU A 1 234 ? 18.618 -13.911 -8.499 1.00 79.50 234 LEU A CA 1
ATOM 1883 C C . LEU A 1 234 ? 17.736 -14.387 -7.336 1.00 79.50 234 LEU A C 1
ATOM 1885 O O . LEU A 1 234 ? 17.942 -13.965 -6.193 1.00 79.50 234 LEU A O 1
ATOM 1889 N N . ASP A 1 235 ? 16.742 -15.232 -7.627 1.00 67.06 235 ASP A N 1
ATOM 1890 C CA . ASP A 1 235 ? 15.871 -15.825 -6.600 1.00 67.06 235 ASP A CA 1
ATOM 1891 C C . ASP A 1 235 ? 16.550 -17.022 -5.886 1.00 67.06 235 ASP A C 1
ATOM 1893 O O . ASP A 1 235 ? 16.140 -17.384 -4.784 1.00 67.06 235 ASP A O 1
ATOM 1897 N N . ASP A 1 236 ? 17.593 -17.608 -6.488 1.00 62.59 236 ASP A N 1
ATOM 1898 C CA . ASP A 1 236 ? 18.399 -18.711 -5.939 1.00 62.59 236 ASP A CA 1
ATOM 1899 C C . ASP A 1 236 ? 19.614 -18.187 -5.139 1.00 62.59 236 ASP A C 1
ATOM 1901 O O . ASP A 1 236 ? 20.160 -17.113 -5.411 1.00 62.59 236 ASP A O 1
ATOM 1905 N N . VAL A 1 237 ? 20.056 -18.964 -4.146 1.00 59.91 237 VAL A N 1
ATOM 1906 C CA . VAL A 1 237 ? 21.281 -18.723 -3.366 1.00 59.91 237 VAL A CA 1
ATOM 1907 C C . VAL A 1 237 ? 22.557 -19.064 -4.143 1.00 59.91 237 VAL A C 1
ATOM 1909 O O . VAL A 1 237 ? 23.648 -18.716 -3.691 1.00 59.91 237 VAL A O 1
ATOM 1912 N N . ASN A 1 238 ? 22.446 -19.715 -5.303 1.00 68.56 238 ASN A N 1
ATOM 1913 C CA . ASN A 1 238 ? 23.581 -20.062 -6.155 1.00 68.56 238 ASN A CA 1
ATOM 1914 C C . ASN A 1 238 ? 23.701 -19.140 -7.378 1.00 68.56 238 ASN A C 1
ATOM 1916 O O . ASN A 1 238 ? 22.714 -18.799 -8.025 1.00 68.56 238 ASN A O 1
ATOM 1920 N N . MET A 1 239 ? 24.937 -18.759 -7.718 1.00 77.19 239 MET A N 1
ATOM 1921 C CA . MET A 1 239 ? 25.235 -17.977 -8.923 1.00 77.19 239 MET A CA 1
ATOM 1922 C C . MET A 1 239 ? 25.225 -18.895 -10.163 1.00 77.19 239 MET A C 1
ATOM 1924 O O . MET A 1 239 ? 25.997 -19.856 -10.185 1.00 77.19 239 MET A O 1
ATOM 1928 N N . PRO A 1 240 ? 24.429 -18.595 -11.206 1.00 75.25 240 PRO A N 1
ATOM 1929 C CA . PRO A 1 240 ? 24.401 -19.367 -12.442 1.00 75.25 240 PRO A CA 1
ATOM 1930 C C . PRO A 1 240 ? 25.752 -19.365 -13.166 1.00 75.25 240 PRO A C 1
ATOM 1932 O O . PRO A 1 240 ? 26.527 -18.399 -13.096 1.00 75.25 240 PRO A O 1
ATOM 1935 N N . SER A 1 241 ? 26.031 -20.440 -13.905 1.00 82.50 241 SER A N 1
ATOM 1936 C CA . SER A 1 241 ? 27.238 -20.514 -14.727 1.00 82.50 241 SER A CA 1
ATOM 1937 C C . SER A 1 241 ? 27.173 -19.524 -15.901 1.00 82.50 241 SER A C 1
ATOM 1939 O O . SER A 1 241 ? 26.120 -18.979 -16.236 1.00 82.50 241 SER A O 1
ATOM 1941 N N . LYS A 1 242 ? 28.313 -19.279 -16.562 1.00 82.81 242 LYS A N 1
ATOM 1942 C CA . LYS A 1 242 ? 28.356 -18.449 -17.781 1.00 82.81 242 LYS A CA 1
ATOM 1943 C C . LYS A 1 242 ? 27.394 -18.985 -18.855 1.00 82.81 242 LYS A C 1
ATOM 1945 O O . LYS A 1 242 ? 26.664 -18.202 -19.454 1.00 82.81 242 LYS A O 1
ATOM 1950 N N . ALA A 1 243 ? 27.377 -20.304 -19.059 1.00 78.31 243 ALA A N 1
ATOM 1951 C CA . ALA A 1 243 ? 26.514 -20.960 -20.039 1.00 78.31 243 ALA A CA 1
ATOM 1952 C C . ALA A 1 243 ? 25.026 -20.771 -19.706 1.00 78.31 243 ALA A C 1
ATOM 1954 O O . ALA A 1 243 ? 24.247 -20.427 -20.593 1.00 78.31 243 ALA A O 1
ATOM 1955 N N . ASP A 1 244 ? 24.655 -20.893 -18.428 1.00 77.06 244 ASP A N 1
ATOM 1956 C CA . ASP A 1 244 ? 23.272 -20.686 -17.979 1.00 77.06 244 ASP A CA 1
ATOM 1957 C C . ASP A 1 244 ? 22.809 -19.249 -18.231 1.00 77.06 244 ASP A C 1
ATOM 1959 O O . ASP A 1 244 ? 21.691 -19.033 -18.692 1.00 77.06 244 ASP A O 1
ATOM 1963 N N . ILE A 1 245 ? 23.678 -18.260 -17.987 1.00 79.00 245 ILE A N 1
ATOM 1964 C CA . ILE A 1 245 ? 23.369 -16.840 -18.213 1.00 79.00 245 ILE A CA 1
ATOM 1965 C C . ILE A 1 245 ? 23.166 -16.551 -19.706 1.00 79.00 245 ILE A C 1
ATOM 1967 O O . ILE A 1 245 ? 22.240 -15.824 -20.062 1.00 79.00 245 ILE A O 1
ATOM 1971 N N . ILE A 1 246 ? 23.995 -17.125 -20.584 1.00 80.31 246 ILE A N 1
ATOM 1972 C CA . ILE A 1 246 ? 23.868 -16.951 -22.041 1.00 80.31 246 ILE A CA 1
ATOM 1973 C C . ILE A 1 246 ? 22.587 -17.617 -22.558 1.00 80.31 246 ILE A C 1
ATOM 1975 O O . ILE A 1 246 ? 21.822 -16.995 -23.302 1.00 80.31 246 ILE A O 1
ATOM 1979 N N . ALA A 1 247 ? 22.330 -18.863 -22.146 1.00 76.06 247 ALA A N 1
ATOM 1980 C CA . ALA A 1 247 ? 21.136 -19.611 -22.534 1.00 76.06 247 ALA A CA 1
ATOM 1981 C C . ALA A 1 247 ? 19.859 -18.908 -22.052 1.00 76.06 247 ALA A C 1
ATOM 1983 O O . ALA A 1 247 ? 18.910 -18.727 -22.820 1.00 76.06 247 ALA A O 1
ATOM 1984 N N . MET A 1 248 ? 19.873 -18.432 -20.805 1.00 73.75 248 MET A N 1
ATOM 1985 C CA . MET A 1 248 ? 18.826 -17.593 -20.238 1.00 73.75 248 MET A CA 1
ATOM 1986 C C . MET A 1 248 ? 18.625 -16.338 -21.087 1.00 73.75 248 MET A C 1
ATOM 1988 O O . MET A 1 248 ? 17.530 -16.133 -21.597 1.00 73.75 248 MET A O 1
ATOM 1992 N N . PHE A 1 249 ? 19.655 -15.509 -21.279 1.00 77.44 249 PHE A N 1
ATOM 1993 C CA . PHE A 1 249 ? 19.507 -14.246 -22.003 1.00 77.44 249 PHE A CA 1
ATOM 1994 C C . PHE A 1 249 ? 18.938 -14.447 -23.407 1.00 77.44 249 PHE A C 1
ATOM 1996 O O . PHE A 1 249 ? 18.011 -13.747 -23.799 1.00 77.44 249 PHE A O 1
ATOM 2003 N N . THR A 1 250 ? 19.438 -15.443 -24.135 1.00 77.62 250 THR A N 1
ATOM 2004 C CA . THR A 1 250 ? 18.976 -15.750 -25.494 1.00 77.62 250 THR A CA 1
ATOM 2005 C C . THR A 1 250 ? 17.484 -16.101 -25.522 1.00 77.62 250 THR A C 1
ATOM 2007 O O . THR A 1 250 ? 16.769 -15.662 -26.421 1.00 77.62 250 THR A O 1
ATOM 2010 N N . SER A 1 251 ? 16.996 -16.826 -24.510 1.00 70.81 251 SER A N 1
ATOM 2011 C CA . SER A 1 251 ? 15.573 -17.149 -24.338 1.00 70.81 251 SER A CA 1
ATOM 2012 C C . SER A 1 251 ? 14.730 -15.930 -23.926 1.00 70.81 251 SER A C 1
ATOM 2014 O O . SER A 1 251 ? 13.602 -15.760 -24.389 1.00 70.81 251 SER A O 1
ATOM 2016 N N . LEU A 1 252 ? 15.274 -15.048 -23.079 1.00 68.50 252 LEU A N 1
ATOM 2017 C CA . LEU A 1 252 ? 14.536 -13.915 -22.505 1.00 68.50 252 LEU A CA 1
ATOM 2018 C C . LEU A 1 252 ? 14.566 -12.642 -23.361 1.00 68.50 252 LEU A C 1
ATOM 2020 O O . LEU A 1 252 ? 13.679 -11.799 -23.215 1.00 68.50 252 LEU A O 1
ATOM 2024 N N . ALA A 1 253 ? 15.555 -12.487 -24.243 1.00 69.38 253 ALA A N 1
ATOM 2025 C CA . ALA A 1 253 ? 15.792 -11.271 -25.020 1.00 69.38 253 ALA A CA 1
ATOM 2026 C C . ALA A 1 253 ? 14.552 -10.749 -25.780 1.00 69.38 253 ALA A C 1
ATOM 2028 O O . ALA A 1 253 ? 14.305 -9.543 -25.717 1.00 69.38 253 ALA A O 1
ATOM 2029 N N . PRO A 1 254 ? 13.716 -11.587 -26.433 1.00 68.81 254 PRO A N 1
ATOM 2030 C CA . PRO A 1 254 ? 12.500 -11.105 -27.096 1.00 68.81 254 PRO A CA 1
ATOM 2031 C C . PRO A 1 254 ? 11.509 -10.453 -26.121 1.00 68.81 254 PRO A C 1
ATOM 2033 O O . PRO A 1 254 ? 10.952 -9.395 -26.407 1.00 68.81 254 PRO A O 1
ATOM 2036 N N . THR A 1 255 ? 11.329 -11.058 -24.945 1.00 66.44 255 THR A N 1
ATOM 2037 C CA . THR A 1 255 ? 10.436 -10.564 -23.889 1.00 66.44 255 THR A CA 1
ATOM 2038 C C . THR A 1 255 ? 10.972 -9.282 -23.259 1.00 66.44 255 THR A C 1
ATOM 2040 O O . THR A 1 255 ? 10.212 -8.349 -23.022 1.00 66.44 255 THR A O 1
ATOM 2043 N N . LEU A 1 256 ? 12.285 -9.214 -23.016 1.00 68.06 256 LEU A N 1
ATOM 2044 C CA . LEU A 1 256 ? 12.942 -8.042 -22.433 1.00 68.06 256 LEU A CA 1
ATOM 2045 C C . LEU A 1 256 ? 12.830 -6.804 -23.329 1.00 68.06 256 LEU A C 1
ATOM 2047 O O . LEU A 1 256 ? 12.593 -5.710 -22.821 1.00 68.06 256 LEU A O 1
ATOM 2051 N N . ARG A 1 257 ? 12.942 -6.984 -24.650 1.00 69.19 257 ARG A N 1
ATOM 2052 C CA . ARG A 1 257 ? 12.802 -5.912 -25.651 1.00 69.19 257 ARG A CA 1
ATOM 2053 C C . ARG A 1 257 ? 11.363 -5.439 -25.855 1.00 69.19 257 ARG A C 1
ATOM 2055 O O . ARG A 1 257 ? 11.150 -4.332 -26.334 1.00 69.19 257 ARG A O 1
ATOM 2062 N N . ALA A 1 258 ? 10.375 -6.264 -25.504 1.00 59.97 258 ALA A N 1
ATOM 2063 C CA . ALA A 1 258 ? 8.958 -5.904 -25.566 1.00 59.97 258 ALA A CA 1
ATOM 2064 C C . ALA A 1 258 ? 8.495 -5.056 -24.365 1.00 59.97 258 ALA A C 1
ATOM 2066 O O . ALA A 1 258 ? 7.385 -4.520 -24.374 1.00 59.97 258 ALA A O 1
ATOM 2067 N N . LEU A 1 259 ? 9.323 -4.933 -23.322 1.00 58.75 259 LEU A N 1
ATOM 2068 C CA . LEU A 1 259 ? 9.053 -4.040 -22.200 1.00 58.75 259 LEU A CA 1
ATOM 2069 C C . LEU A 1 259 ? 9.313 -2.587 -22.628 1.00 58.75 259 LEU A C 1
ATOM 2071 O O . LEU A 1 259 ? 10.303 -2.329 -23.310 1.00 58.75 259 LEU A O 1
ATOM 2075 N N . PRO A 1 260 ? 8.463 -1.619 -22.236 1.00 42.47 260 PRO A N 1
ATOM 2076 C CA . PRO A 1 260 ? 8.661 -0.220 -22.592 1.00 42.47 260 PRO A CA 1
ATOM 2077 C C . PRO A 1 260 ? 9.957 0.295 -21.958 1.00 42.47 260 PRO A C 1
ATOM 2079 O O . PRO A 1 260 ? 10.025 0.540 -20.754 1.00 42.47 260 PRO A O 1
ATOM 2082 N N . ILE A 1 261 ? 10.997 0.445 -22.775 1.00 49.47 261 ILE A N 1
ATOM 2083 C CA . ILE A 1 261 ? 12.267 1.034 -22.362 1.00 49.47 261 ILE A CA 1
ATOM 2084 C C . ILE A 1 261 ? 12.025 2.538 -22.208 1.00 49.47 261 ILE A C 1
ATOM 2086 O O . ILE A 1 261 ? 11.776 3.236 -23.190 1.00 49.47 261 ILE A O 1
ATOM 2090 N N . THR A 1 262 ? 12.096 3.069 -20.985 1.00 36.56 262 THR A N 1
ATOM 2091 C CA . THR A 1 262 ? 12.287 4.513 -20.793 1.00 36.56 262 THR A CA 1
ATOM 2092 C C . THR A 1 262 ? 13.705 4.841 -21.238 1.00 36.56 262 THR A C 1
ATOM 2094 O O . THR A 1 262 ? 14.663 4.734 -20.474 1.00 36.56 262 THR A O 1
ATOM 2097 N N . THR A 1 263 ? 13.844 5.175 -22.514 1.00 36.88 263 THR A N 1
ATOM 2098 C CA . THR A 1 263 ? 15.085 5.603 -23.154 1.00 36.88 263 THR A CA 1
ATOM 2099 C C . THR A 1 263 ? 15.502 6.985 -22.647 1.00 36.88 263 THR A C 1
ATOM 2101 O O . THR A 1 263 ? 15.394 7.948 -23.394 1.00 36.88 263 THR A O 1
ATOM 2104 N N . THR A 1 264 ? 15.951 7.116 -21.394 1.00 35.41 264 THR A N 1
ATOM 2105 C CA . THR A 1 264 ? 16.636 8.339 -20.912 1.00 35.41 264 THR A CA 1
ATOM 2106 C C . THR A 1 264 ? 17.632 8.125 -19.762 1.00 35.41 264 THR A C 1
ATOM 2108 O O . THR A 1 264 ? 18.067 9.113 -19.184 1.00 35.41 264 THR A O 1
ATOM 2111 N N . ASP A 1 265 ? 18.048 6.902 -19.422 1.00 38.06 265 ASP A N 1
ATOM 2112 C CA . ASP A 1 265 ? 19.205 6.719 -18.528 1.00 38.06 265 ASP A CA 1
ATOM 2113 C C . ASP A 1 265 ? 20.425 6.357 -19.382 1.00 38.06 265 ASP A C 1
ATOM 2115 O O . ASP A 1 265 ? 20.618 5.212 -19.797 1.00 38.06 265 ASP A O 1
ATOM 2119 N N . THR A 1 266 ? 21.241 7.369 -19.689 1.00 44.25 266 THR A N 1
ATOM 2120 C CA . THR A 1 266 ? 22.610 7.185 -20.185 1.00 44.25 266 THR A CA 1
ATOM 2121 C C . THR A 1 266 ? 23.318 6.144 -19.324 1.00 44.25 266 THR A C 1
ATOM 2123 O O . THR A 1 266 ? 23.328 6.264 -18.098 1.00 44.25 266 THR A O 1
ATOM 2126 N N . LYS A 1 267 ? 23.913 5.132 -19.971 1.00 42.78 267 LYS A N 1
ATOM 2127 C CA . LYS A 1 267 ? 24.808 4.156 -19.335 1.00 42.78 267 LYS A CA 1
ATOM 2128 C C . LYS A 1 267 ? 25.777 4.916 -18.414 1.00 42.78 267 LYS A C 1
ATOM 2130 O O . LYS A 1 267 ? 26.422 5.838 -18.916 1.00 42.78 267 LYS A O 1
ATOM 2135 N N . PRO A 1 268 ? 25.879 4.600 -17.109 1.00 41.94 268 PRO A N 1
ATOM 2136 C CA . PRO A 1 268 ? 26.877 5.241 -16.267 1.00 41.94 268 PRO A CA 1
ATOM 2137 C C . PRO A 1 268 ? 28.250 4.957 -16.876 1.00 41.94 268 PRO A C 1
ATOM 2139 O O . PRO A 1 268 ? 28.618 3.798 -17.087 1.00 41.94 268 PRO A O 1
ATOM 2142 N N . GLU A 1 269 ? 28.971 6.020 -17.230 1.00 40.22 269 GLU A N 1
ATOM 2143 C CA . GLU A 1 269 ? 30.358 5.912 -17.659 1.00 40.22 269 GLU A CA 1
ATOM 2144 C C . GLU A 1 269 ? 31.123 5.184 -16.554 1.00 40.22 269 GLU A C 1
ATOM 2146 O O . GLU A 1 269 ? 31.126 5.606 -15.394 1.00 40.22 269 GLU A O 1
ATOM 2151 N N . LYS A 1 270 ? 31.746 4.055 -16.905 1.00 42.75 270 LYS A N 1
ATOM 2152 C CA . LYS A 1 270 ? 32.795 3.493 -16.062 1.00 42.75 270 LYS A CA 1
ATOM 2153 C C . LYS A 1 270 ? 33.864 4.571 -15.967 1.00 42.75 270 LYS A C 1
ATOM 2155 O O . LYS A 1 270 ? 34.472 4.902 -16.981 1.00 42.75 270 LYS A O 1
ATOM 2160 N N . ALA A 1 271 ? 34.058 5.115 -14.769 1.00 31.19 271 ALA A N 1
ATOM 2161 C CA . ALA A 1 271 ? 35.285 5.821 -14.453 1.00 31.19 271 ALA A CA 1
ATOM 2162 C C . ALA A 1 271 ? 36.441 4.867 -14.790 1.00 31.19 271 ALA A C 1
ATOM 2164 O O . ALA A 1 271 ? 36.515 3.767 -14.236 1.00 31.19 271 ALA A O 1
ATOM 2165 N N . THR A 1 272 ? 37.228 5.256 -15.792 1.00 31.23 272 THR A N 1
ATOM 2166 C CA . THR A 1 272 ? 38.545 4.693 -16.113 1.00 31.23 272 THR A CA 1
ATOM 2167 C C . THR A 1 272 ? 39.448 4.672 -14.896 1.00 31.23 272 THR A C 1
ATOM 2169 O O . THR A 1 272 ? 39.403 5.670 -14.139 1.00 31.23 272 THR A O 1
#

Organism: Cylicocyclus nassatus (NCBI:txid53992)

Foldseek 3Di:
DAADCPDDFPRVCLDQQHQQWFDDPNAIARGNLLQLLLQLDQDAVSSSVSSPDGHPVSCVSNVPRVCLVVCWTYDPNDIDRLPDPVLLVVVLRVLVRSCPRPSNVVRLVVCPPDQYFHDPFAADSSVGSAGRCSSSVSSVVSSVVSPQLQADDDDQKGWHDDDPQWDWDPDKDKDWPDDPPDQKTKMKIKTKTAHPVQWIKIKIKMKMWGWDPDDPDDHTDTDDIDIDMTMITGNDSDDDDPVVVVVSCVVCVVVVVPPDDPPDDDDPDPDD

Secondary structure (DSSP, 8-state):
-B--TTS-TTHHHHSTTS---EEETTEEES-HHHHHHHTT-S-HHHHHHHHT--HHHHHHHHTT--HHHHTEEEETTEEEETTSHHHHHHHHHHHHHHHTSHHHHHHHHHTTTPPPB-SSS---GGG-SS-HHHHHHHHHHHHHHH--SS--EETTEEE-PPPTTPEEEEEEEEEE-S-TT-SEEEEEEEEEEE-TTS-EEEEEEEEEEEBP---TTS---B-PPEEEEEEEEESSSSPPPHHHHHHHHHHHHHHHHTS---TT--------

Radius of gyration: 26.59 Å; chains: 1; bounding box: 66×40×76 Å